Protein AF-0000000085044364 (afdb_homodimer)

Foldseek 3Di:
DQQDALLNLCPDPLCVPQLLQQAQQLLLQLLVQLLVLCVVLVHQSSLLSLLSSQLQSQDDQDDDPNHGDVVVCLVDPPSLLSSLVVQLVVCVVSPHDNVSSNVSSVLSNVLDCSPPDDDDDDDDSSSVSSVVSSVVQADPPRCSSVDDDDPVRSSVSSVVSRVVSVVVVVVVD/DQQDAPLNLLPDPLCVPQLLQQAQQLLLQLLVQLLVLCVVLVHQSSLLSLLSSQLQSQDDQDDDPNHGDVVVCLVDPPSLLSSLVVQLVVCVVSPHDNVSSNVSSVLSNVLDCSPPDDDDDDDDSSSVSSVVSSVVQADPPRCNRVDDDDPVRSSVSRVVSRVVSVVVVVVVD

pLDDT: mean 93.59, std 8.8, range [54.44, 98.94]

Structure (mmCIF, N/CA/C/O backbone):
data_AF-0000000085044364-model_v1
#
loop_
_entity.id
_entity.type
_entity.pdbx_description
1 polymer 'HD domain metal-dependent phosphohydrolase'
#
loop_
_atom_site.group_PDB
_atom_site.id
_atom_site.type_symbol
_atom_site.label_atom_id
_atom_site.label_alt_id
_atom_site.label_comp_id
_atom_site.label_asym_id
_atom_site.label_entity_id
_atom_site.label_seq_id
_atom_site.pdbx_PDB_ins_code
_atom_site.Cartn_x
_atom_site.Cartn_y
_atom_site.Cartn_z
_atom_site.occupancy
_atom_site.B_iso_or_equiv
_atom_site.auth_seq_id
_atom_site.auth_comp_id
_atom_site.auth_asym_id
_atom_site.auth_atom_id
_atom_site.pdbx_PDB_model_num
ATOM 1 N N . MET A 1 1 ? 11.781 24.281 0.68 1 67.94 1 MET A N 1
ATOM 2 C CA . MET A 1 1 ? 10.648 24.844 -0.048 1 67.94 1 MET A CA 1
ATOM 3 C C . MET A 1 1 ? 9.445 23.906 0.031 1 67.94 1 MET A C 1
ATOM 5 O O . MET A 1 1 ? 9.602 22.688 0.052 1 67.94 1 MET A O 1
ATOM 9 N N . ARG A 1 2 ? 8.391 24.453 0.473 1 87.25 2 ARG A N 1
ATOM 10 C CA . ARG A 1 2 ? 7.117 23.75 0.527 1 87.25 2 ARG A CA 1
ATOM 11 C C . ARG A 1 2 ? 6.477 23.672 -0.854 1 87.25 2 ARG A C 1
ATOM 13 O O . ARG A 1 2 ? 6.234 24.703 -1.493 1 87.25 2 ARG A O 1
ATOM 20 N N . HIS A 1 3 ? 6.254 22.484 -1.353 1 93.5 3 HIS A N 1
ATOM 21 C CA . HIS A 1 3 ? 5.793 22.266 -2.719 1 93.5 3 HIS A CA 1
ATOM 22 C C . HIS A 1 3 ? 4.27 22.234 -2.787 1 93.5 3 HIS A C 1
ATOM 24 O O . HIS A 1 3 ? 3.674 22.797 -3.707 1 93.5 3 HIS A O 1
ATOM 30 N N . VAL A 1 4 ? 3.66 21.578 -1.908 1 98.38 4 VAL A N 1
ATOM 31 C CA . VAL A 1 4 ? 2.215 21.391 -1.855 1 98.38 4 VAL A CA 1
ATOM 32 C C . VAL A 1 4 ? 1.688 21.797 -0.484 1 98.38 4 VAL A C 1
ATOM 34 O O . VAL A 1 4 ? 2.234 21.406 0.546 1 98.38 4 VAL A O 1
ATOM 37 N N . THR A 1 5 ? 0.656 22.656 -0.455 1 98.62 5 THR A N 1
ATOM 38 C CA . THR A 1 5 ? 0.095 23.109 0.813 1 98.62 5 THR A CA 1
ATOM 39 C C . THR A 1 5 ? -1.105 22.25 1.209 1 98.62 5 THR A C 1
ATOM 41 O O . THR A 1 5 ? -1.628 21.484 0.393 1 98.62 5 THR A O 1
ATOM 44 N N . LEU A 1 6 ? -1.524 22.375 2.457 1 98.81 6 LEU A N 1
ATOM 45 C CA . LEU A 1 6 ? -2.701 21.672 2.945 1 98.81 6 LEU A CA 1
ATOM 46 C C . LEU A 1 6 ? -3.959 22.141 2.225 1 98.81 6 LEU A C 1
ATOM 48 O O . LEU A 1 6 ? -4.852 21.344 1.934 1 98.81 6 LEU A O 1
ATOM 52 N N . ILE A 1 7 ? -4.016 23.406 1.906 1 98.56 7 ILE A N 1
ATOM 53 C CA . ILE A 1 7 ? -5.191 23.953 1.23 1 98.56 7 ILE A CA 1
ATOM 54 C C . ILE A 1 7 ? -5.273 23.391 -0.187 1 98.56 7 ILE A C 1
ATOM 56 O O . ILE A 1 7 ? -6.367 23.109 -0.692 1 98.56 7 ILE A O 1
ATOM 60 N N . GLN A 1 8 ? -4.176 23.25 -0.853 1 98.5 8 GLN A N 1
ATOM 61 C CA . GLN A 1 8 ? -4.164 22.609 -2.168 1 98.5 8 GLN A CA 1
ATOM 62 C C . GLN A 1 8 ? -4.684 21.188 -2.098 1 98.5 8 GLN A C 1
ATOM 64 O O . GLN A 1 8 ? -5.453 20.75 -2.961 1 98.5 8 GLN A O 1
ATOM 69 N N . LEU A 1 9 ? -4.223 20.469 -1.055 1 98.81 9 LEU A N 1
ATOM 70 C CA . LEU A 1 9 ? -4.719 19.109 -0.849 1 98.81 9 LEU A CA 1
ATOM 71 C C . LEU A 1 9 ? -6.219 19.109 -0.579 1 98.81 9 LEU A C 1
ATOM 73 O O . LEU A 1 9 ? -6.965 18.344 -1.187 1 98.81 9 LEU A O 1
ATOM 77 N N . PHE A 1 10 ? -6.648 20 0.241 1 98.75 10 PHE A N 1
ATOM 78 C CA . PHE A 1 10 ? -8.055 20.078 0.608 1 98.75 10 PHE A CA 1
ATOM 79 C C . PHE A 1 10 ? -8.922 20.344 -0.619 1 98.75 10 PHE A C 1
ATOM 81 O O . PHE A 1 10 ? -9.992 19.75 -0.768 1 98.75 10 PHE A O 1
ATOM 88 N N . ASN A 1 11 ? -8.43 21.156 -1.465 1 98.12 11 ASN A N 1
ATOM 89 C CA . ASN A 1 11 ? -9.234 21.609 -2.596 1 98.12 11 ASN A CA 1
ATOM 90 C C . ASN A 1 11 ? -9.273 20.562 -3.709 1 98.12 11 ASN A C 1
ATOM 92 O O . ASN A 1 11 ? -10.102 20.641 -4.613 1 98.12 11 ASN A O 1
ATOM 96 N N . HIS A 1 12 ? -8.375 19.672 -3.66 1 98.5 12 HIS A N 1
ATOM 97 C CA . HIS A 1 12 ? -8.336 18.672 -4.723 1 98.5 12 HIS A CA 1
ATOM 98 C C . HIS A 1 12 ? -9.531 17.734 -4.645 1 98.5 12 HIS A C 1
ATOM 100 O O . HIS A 1 12 ? -9.898 17.281 -3.557 1 98.5 12 HIS A O 1
ATOM 106 N N . PRO A 1 13 ? -10.195 17.391 -5.77 1 98.19 13 PRO A N 1
ATOM 107 C CA . PRO A 1 13 ? -11.391 16.547 -5.77 1 98.19 13 PRO A CA 1
ATOM 108 C C . PRO A 1 13 ? -11.156 15.188 -5.129 1 98.19 13 PRO A C 1
ATOM 110 O O . PRO A 1 13 ? -12.055 14.648 -4.469 1 98.19 13 PRO A O 1
ATOM 113 N N . ILE A 1 14 ? -10.031 14.609 -5.258 1 97.5 14 ILE A N 1
ATOM 114 C CA . ILE A 1 14 ? -9.711 13.305 -4.68 1 97.5 14 ILE A CA 1
ATOM 115 C C . ILE A 1 14 ? -9.758 13.391 -3.156 1 97.5 14 ILE A C 1
ATOM 117 O O . ILE A 1 14 ? -10.305 12.508 -2.494 1 97.5 14 ILE A O 1
ATOM 121 N N . THR A 1 15 ? -9.141 14.422 -2.6 1 97.88 15 THR A N 1
ATOM 122 C CA . THR A 1 15 ? -9.164 14.617 -1.153 1 97.88 15 THR A CA 1
ATOM 123 C C . THR A 1 15 ? -10.586 14.852 -0.661 1 97.88 15 THR A C 1
ATOM 125 O O . THR A 1 15 ? -11.008 14.258 0.337 1 97.88 15 THR A O 1
ATOM 128 N N . GLN A 1 16 ? -11.312 15.68 -1.396 1 97.5 16 GLN A N 1
ATOM 129 C CA . GLN A 1 16 ? -12.695 15.969 -1.02 1 97.5 16 GLN A CA 1
ATOM 130 C C . GLN A 1 16 ? -13.539 14.703 -1.029 1 97.5 16 GLN A C 1
ATOM 132 O O . GLN A 1 16 ? -14.383 14.5 -0.148 1 97.5 16 GLN A O 1
ATOM 137 N N . LYS A 1 17 ? -13.336 13.844 -1.886 1 96.19 17 LYS A N 1
ATOM 138 C CA . LYS A 1 17 ? -14.109 12.617 -1.991 1 96.19 17 LYS A CA 1
ATOM 139 C C . LYS A 1 17 ? -13.727 11.625 -0.896 1 96.19 17 LYS A C 1
ATOM 141 O O . LYS A 1 17 ? -14.578 11.164 -0.141 1 96.19 17 LYS A O 1
ATOM 146 N N . PHE A 1 18 ? -12.484 11.398 -0.733 1 96.25 18 PHE A N 1
ATOM 147 C CA . PHE A 1 18 ? -12.062 10.234 0.039 1 96.25 18 PHE A CA 1
ATOM 148 C C . PHE A 1 18 ? -11.812 10.617 1.494 1 96.25 18 PHE A C 1
ATOM 150 O O . PHE A 1 18 ? -12.078 9.82 2.4 1 96.25 18 PHE A O 1
ATOM 157 N N . VAL A 1 19 ? -11.242 11.797 1.774 1 96.62 19 VAL A N 1
ATOM 158 C CA . VAL A 1 19 ? -11.047 12.219 3.156 1 96.62 19 VAL A CA 1
ATOM 159 C C . VAL A 1 19 ? -12.391 12.531 3.797 1 96.62 19 VAL A C 1
ATOM 161 O O . VAL A 1 19 ? -12.609 12.258 4.98 1 96.62 19 VAL A O 1
ATOM 164 N N . LYS A 1 20 ? -13.305 13.055 3.004 1 93.75 20 LYS A N 1
ATOM 165 C CA . LYS A 1 20 ? -14.648 13.281 3.529 1 93.75 20 LYS A CA 1
ATOM 166 C C . LYS A 1 20 ? -15.297 11.961 3.951 1 93.75 20 LYS A C 1
ATOM 168 O O . LYS A 1 20 ? -16.016 11.914 4.949 1 93.75 20 LYS A O 1
ATOM 173 N N . ARG A 1 21 ? -15.055 10.898 3.217 1 90.06 21 ARG A N 1
ATOM 174 C CA . ARG A 1 21 ? -15.586 9.57 3.529 1 90.06 21 ARG A CA 1
ATOM 175 C C . ARG A 1 21 ? -15.086 9.094 4.891 1 90.06 21 ARG A C 1
ATOM 177 O O . ARG A 1 21 ? -15.828 8.445 5.633 1 90.06 21 ARG A O 1
ATOM 184 N N . SER A 1 22 ? -13.828 9.422 5.211 1 91.38 22 SER A N 1
ATOM 185 C CA . SER A 1 22 ? -13.242 8.953 6.461 1 91.38 22 SER A CA 1
ATOM 186 C C . SER A 1 22 ? -13.438 9.969 7.582 1 91.38 22 SER A C 1
ATOM 188 O O . SER A 1 22 ? -13.141 9.68 8.742 1 91.38 22 SER A O 1
ATOM 190 N N . GLY A 1 23 ? -13.883 11.203 7.254 1 94.31 23 GLY A N 1
ATOM 191 C CA . GLY A 1 23 ? -14.133 12.227 8.25 1 94.31 23 GLY A CA 1
ATOM 192 C C . GLY A 1 23 ? -13.172 13.398 8.156 1 94.31 23 GLY A C 1
ATOM 193 O O . GLY A 1 23 ? -12.086 13.359 8.734 1 94.31 23 GLY A O 1
ATOM 194 N N . MET A 1 24 ? -13.648 14.5 7.535 1 97.12 24 MET A N 1
ATOM 195 C CA . MET A 1 24 ? -12.828 15.688 7.316 1 97.12 24 MET A CA 1
ATOM 196 C C . MET A 1 24 ? -12.422 16.312 8.641 1 97.12 24 MET A C 1
ATOM 198 O O . MET A 1 24 ? -11.266 16.719 8.812 1 97.12 24 MET A O 1
ATOM 202 N N . ALA A 1 25 ? -13.32 16.375 9.562 1 97.62 25 ALA A N 1
ATOM 203 C CA . ALA A 1 25 ? -13.023 16.953 10.867 1 97.62 25 ALA A CA 1
ATOM 204 C C . ALA A 1 25 ? -11.906 16.172 11.562 1 97.62 25 ALA A C 1
ATOM 206 O O . ALA A 1 25 ? -11 16.766 12.148 1 97.62 25 ALA A O 1
ATOM 207 N N . HIS A 1 26 ? -11.984 14.812 11.484 1 97.56 26 HIS A N 1
ATOM 208 C CA . HIS A 1 26 ? -10.953 13.953 12.055 1 97.56 26 HIS A CA 1
ATOM 209 C C . HIS A 1 26 ? -9.602 14.195 11.398 1 97.56 26 HIS A C 1
ATOM 211 O O . HIS A 1 26 ? -8.586 14.32 12.078 1 97.56 26 HIS A O 1
ATOM 217 N N . ALA A 1 27 ? -9.609 14.297 10.109 1 98.5 27 ALA A N 1
ATOM 218 C CA . ALA A 1 27 ? -8.375 14.508 9.352 1 98.5 27 ALA A CA 1
ATOM 219 C C . ALA A 1 27 ? -7.711 15.82 9.758 1 98.5 27 ALA A C 1
ATOM 221 O O . ALA A 1 27 ? -6.496 15.867 9.969 1 98.5 27 ALA A O 1
ATOM 222 N N . ILE A 1 28 ? -8.516 16.875 9.875 1 98.75 28 ILE A N 1
ATOM 223 C CA . ILE A 1 28 ? -8 18.203 10.227 1 98.75 28 ILE A CA 1
ATOM 224 C C . ILE A 1 28 ? -7.461 18.188 11.656 1 98.75 28 ILE A C 1
ATOM 226 O O . ILE A 1 28 ? -6.375 18.703 11.922 1 98.75 28 ILE A O 1
ATOM 230 N N . ALA A 1 29 ? -8.172 17.562 12.523 1 98.62 29 ALA A N 1
ATOM 231 C CA . ALA A 1 29 ? -7.707 17.438 13.906 1 98.62 29 ALA A CA 1
ATOM 232 C C . ALA A 1 29 ? -6.363 16.719 13.969 1 98.62 29 ALA A C 1
ATOM 234 O O . ALA A 1 29 ? -5.449 17.156 14.664 1 98.62 29 ALA A O 1
ATOM 235 N N . CYS A 1 30 ? -6.227 15.633 13.266 1 98.81 30 CYS A N 1
ATOM 236 C CA . CYS A 1 30 ? -4.984 14.867 13.227 1 98.81 30 CYS A CA 1
ATOM 237 C C . CYS A 1 30 ? -3.842 15.711 12.68 1 98.81 30 CYS A C 1
ATOM 239 O O . CYS A 1 30 ? -2.715 15.641 13.18 1 98.81 30 CYS A O 1
ATOM 241 N N . ALA A 1 31 ? -4.129 16.547 11.672 1 98.94 31 ALA A N 1
ATOM 242 C CA . ALA A 1 31 ? -3.107 17.422 11.117 1 98.94 31 ALA A CA 1
ATOM 243 C C . ALA A 1 31 ? -2.609 18.406 12.164 1 98.94 31 ALA A C 1
ATOM 245 O O . ALA A 1 31 ? -1.406 18.672 12.266 1 98.94 31 ALA A O 1
ATOM 246 N N . PHE A 1 32 ? -3.508 18.938 12.945 1 98.88 32 PHE A N 1
ATOM 247 C CA . PHE A 1 32 ? -3.111 19.875 14 1 98.88 32 PHE A CA 1
ATOM 248 C C . PHE A 1 32 ? -2.311 19.156 15.078 1 98.88 32 PHE A C 1
ATOM 250 O O . PHE A 1 32 ? -1.313 19.688 15.57 1 98.88 32 PHE A O 1
ATOM 257 N N . HIS A 1 33 ? -2.754 17.969 15.477 1 98.88 33 HIS A N 1
ATOM 258 C CA . HIS A 1 33 ? -1.978 17.172 16.422 1 98.88 33 HIS A CA 1
ATOM 259 C C . HIS A 1 33 ? -0.582 16.875 15.891 1 98.88 33 HIS A C 1
ATOM 261 O O . HIS A 1 33 ? 0.403 16.969 16.625 1 98.88 33 HIS A O 1
ATOM 267 N N . ALA A 1 34 ? -0.519 16.547 14.617 1 98.94 34 ALA A N 1
ATOM 268 C CA . ALA A 1 34 ? 0.769 16.25 14 1 98.94 34 ALA A CA 1
ATOM 269 C C . ALA A 1 34 ? 1.686 17.469 14.016 1 98.94 34 ALA A C 1
ATOM 271 O O . ALA A 1 34 ? 2.9 17.344 14.188 1 98.94 34 ALA A O 1
ATOM 272 N N . TYR A 1 35 ? 1.116 18.641 13.789 1 98.88 35 TYR A N 1
ATOM 273 C CA . TYR A 1 35 ? 1.909 19.859 13.852 1 98.88 35 TYR A CA 1
ATOM 274 C C . TYR A 1 35 ? 2.555 20.016 15.227 1 98.88 35 TYR A C 1
ATOM 276 O O . TYR A 1 35 ? 3.76 20.25 15.328 1 98.88 35 TYR A O 1
ATOM 284 N N . LYS A 1 36 ? 1.763 19.859 16.25 1 98.81 36 LYS A N 1
ATOM 285 C CA . LYS A 1 36 ? 2.273 19.984 17.609 1 98.81 36 LYS A CA 1
ATOM 286 C C . LYS A 1 36 ? 3.334 18.922 17.906 1 98.81 36 LYS A C 1
ATOM 288 O O . LYS A 1 36 ? 4.395 19.234 18.453 1 98.81 36 LYS A O 1
ATOM 293 N N . LEU A 1 37 ? 3.064 17.75 17.516 1 98.81 37 LEU A N 1
ATOM 294 C CA . LEU A 1 37 ? 3.969 16.641 17.766 1 98.81 37 LEU A CA 1
ATOM 295 C C . LEU A 1 37 ? 5.254 16.781 16.969 1 98.81 37 LEU A C 1
ATOM 297 O O . LEU A 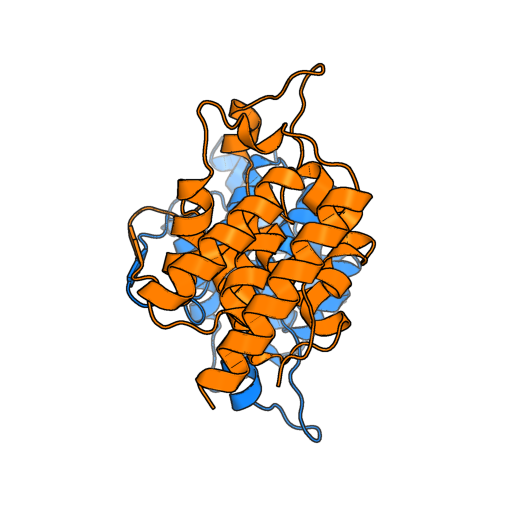1 37 ? 6.32 16.344 17.406 1 98.81 37 LEU A O 1
ATOM 301 N N . SER A 1 38 ? 5.074 17.375 15.734 1 98.62 38 SER A N 1
ATOM 302 C CA . SER A 1 38 ? 6.262 17.562 14.898 1 98.62 38 SER A CA 1
ATOM 303 C C . SER A 1 38 ? 7.316 18.391 15.609 1 98.62 38 SER A C 1
ATOM 305 O O . SER A 1 38 ? 8.516 18.172 15.438 1 98.62 38 SER A O 1
ATOM 307 N N . LYS A 1 39 ? 6.902 19.328 16.391 1 97.81 39 LYS A N 1
ATOM 308 C CA . LYS A 1 39 ? 7.828 20.141 17.188 1 97.81 39 LYS A CA 1
ATOM 309 C C . LYS A 1 39 ? 8.461 19.312 18.297 1 97.81 39 LYS A C 1
ATOM 311 O O . LYS A 1 39 ? 9.68 19.375 18.5 1 97.81 39 LYS A O 1
ATOM 316 N N . LYS A 1 40 ? 7.703 18.531 18.906 1 97.88 40 LYS A N 1
ATOM 317 C CA . LYS A 1 40 ? 8.164 17.703 20.016 1 97.88 40 LYS A CA 1
ATOM 318 C C . LYS A 1 40 ? 9.156 16.641 19.562 1 97.88 40 LYS A C 1
ATOM 320 O O . LYS A 1 40 ? 10.125 16.344 20.25 1 97.88 40 LYS A O 1
ATOM 325 N N . TYR A 1 41 ? 8.93 16.078 18.438 1 98.12 41 TYR A N 1
ATOM 326 C CA . TYR A 1 41 ? 9.727 14.969 17.953 1 98.12 41 TYR A CA 1
ATOM 327 C C . TYR A 1 41 ? 10.766 15.438 16.938 1 98.12 41 TYR A C 1
ATOM 329 O O . TYR A 1 41 ? 11.5 14.625 16.359 1 98.12 41 TYR A O 1
ATOM 337 N N . ASN A 1 42 ? 10.797 16.703 16.609 1 97.62 42 ASN A N 1
ATOM 338 C CA . ASN A 1 42 ? 11.773 17.328 15.727 1 97.62 42 ASN A CA 1
ATOM 339 C C . ASN A 1 42 ? 11.719 16.734 14.32 1 97.62 42 ASN A C 1
ATOM 341 O O . ASN A 1 42 ? 12.734 16.297 13.789 1 97.62 42 ASN A O 1
ATOM 345 N N . VAL A 1 43 ? 10.484 16.688 13.781 1 98.06 43 VAL A N 1
ATOM 346 C CA . VAL A 1 43 ? 10.328 16.25 12.406 1 98.06 43 VAL A CA 1
ATOM 347 C C . VAL A 1 43 ? 9.758 17.391 11.555 1 98.06 43 VAL A C 1
ATOM 349 O O . VAL A 1 43 ? 9.266 18.375 12.094 1 98.06 43 VAL A O 1
ATOM 352 N N . ASN A 1 44 ? 9.961 17.328 10.227 1 98.25 44 ASN A N 1
ATOM 353 C CA . ASN A 1 44 ? 9.453 18.328 9.289 1 98.25 44 ASN A CA 1
ATOM 354 C C . ASN A 1 44 ? 7.941 18.5 9.43 1 98.25 44 ASN A C 1
ATOM 356 O O . ASN A 1 44 ? 7.176 17.578 9.141 1 98.25 44 ASN A O 1
ATOM 360 N N . PRO A 1 45 ? 7.5 19.656 9.93 1 98.62 45 PRO A N 1
ATOM 361 C CA . PRO A 1 45 ? 6.066 19.828 10.172 1 98.62 45 PRO A CA 1
ATOM 362 C C . PRO A 1 45 ? 5.238 19.75 8.891 1 98.62 45 PRO A C 1
ATOM 364 O O . PRO A 1 45 ? 4.059 19.391 8.938 1 98.62 45 PRO A O 1
ATOM 367 N N . ASP A 1 46 ? 5.844 20.078 7.742 1 98.81 46 ASP A N 1
ATOM 368 C CA . ASP A 1 46 ? 5.148 19.984 6.461 1 98.81 46 ASP A CA 1
ATOM 369 C C . ASP A 1 46 ? 4.793 18.531 6.125 1 98.81 46 ASP A C 1
ATOM 371 O O . ASP A 1 46 ? 3.65 18.234 5.781 1 98.81 46 ASP A O 1
ATOM 375 N N . LEU A 1 47 ? 5.777 17.625 6.297 1 98.88 47 LEU A N 1
ATOM 376 C CA . LEU A 1 47 ? 5.543 16.219 6.035 1 98.88 47 LEU A CA 1
ATOM 377 C C . LEU A 1 47 ? 4.566 15.633 7.047 1 98.88 47 LEU A C 1
ATOM 379 O O . LEU A 1 47 ? 3.674 14.867 6.684 1 98.88 47 LEU A O 1
ATOM 383 N N . ALA A 1 48 ? 4.738 16.047 8.289 1 98.94 48 ALA A N 1
ATOM 384 C CA . ALA A 1 48 ? 3.908 15.516 9.367 1 98.94 48 ALA A CA 1
ATOM 385 C C . ALA A 1 48 ? 2.441 15.875 9.156 1 98.94 48 ALA A C 1
ATOM 387 O O . ALA A 1 48 ? 1.563 15.016 9.258 1 98.94 48 ALA A O 1
ATOM 388 N N . THR A 1 49 ? 2.154 17.094 8.852 1 98.94 49 THR A N 1
ATOM 389 C CA . THR A 1 49 ? 0.774 17.562 8.734 1 98.94 49 THR A CA 1
ATOM 390 C C . THR A 1 49 ? 0.12 17 7.477 1 98.94 49 THR A C 1
ATOM 392 O O . THR A 1 49 ? -1.046 16.594 7.504 1 98.94 49 THR A O 1
ATOM 395 N N . LYS A 1 50 ? 0.839 16.938 6.363 1 98.94 50 LYS A N 1
ATOM 396 C CA . LYS A 1 50 ? 0.294 16.359 5.145 1 98.94 50 LYS A CA 1
ATOM 397 C C . LYS A 1 50 ? -0.04 14.883 5.348 1 98.94 50 LYS A C 1
ATOM 399 O O . LYS A 1 50 ? -1.115 14.422 4.953 1 98.94 50 LYS A O 1
ATOM 404 N N . ALA A 1 51 ? 0.901 14.148 5.988 1 98.94 51 ALA A N 1
ATOM 405 C CA . ALA A 1 51 ? 0.69 12.719 6.227 1 98.94 51 ALA A CA 1
ATOM 406 C C . ALA A 1 51 ? -0.518 12.484 7.129 1 98.94 51 ALA A C 1
ATOM 408 O O . ALA A 1 51 ? -1.356 11.625 6.844 1 98.94 51 ALA A O 1
ATOM 409 N N . ALA A 1 52 ? -0.599 13.289 8.164 1 98.94 52 ALA A N 1
ATOM 410 C CA . ALA A 1 52 ? -1.706 13.133 9.102 1 98.94 52 ALA A CA 1
ATOM 411 C C . ALA A 1 52 ? -3.033 13.516 8.453 1 98.94 52 ALA A C 1
ATOM 413 O O . ALA A 1 52 ? -4.047 12.836 8.656 1 98.94 52 ALA A O 1
ATOM 414 N N . PHE A 1 53 ? -3.031 14.57 7.688 1 98.94 53 PHE A N 1
ATOM 415 C CA . PHE A 1 53 ? -4.238 15.031 7.012 1 98.94 53 PHE A CA 1
ATOM 416 C C . PHE A 1 53 ? -4.742 13.969 6.035 1 98.94 53 PHE A C 1
ATOM 418 O O . PHE A 1 53 ? -5.953 13.773 5.898 1 98.94 53 PHE A O 1
ATOM 425 N N . LEU A 1 54 ? -3.844 13.211 5.406 1 98.88 54 LEU A N 1
ATOM 426 C CA . LEU A 1 54 ? -4.188 12.289 4.328 1 98.88 54 LEU A CA 1
ATOM 427 C C . LEU A 1 54 ? -4.238 10.852 4.836 1 98.88 54 LEU A C 1
ATOM 429 O O . LEU A 1 54 ? -4.52 9.93 4.074 1 98.88 54 LEU A O 1
ATOM 433 N N . HIS A 1 55 ? -4 10.555 6.129 1 98.75 55 HIS A N 1
ATOM 434 C CA . HIS A 1 55 ? -3.689 9.203 6.586 1 98.75 55 HIS A CA 1
ATOM 435 C C . HIS A 1 55 ? -4.848 8.25 6.309 1 98.75 55 HIS A C 1
ATOM 437 O O . HIS A 1 55 ? -4.625 7.07 6.02 1 98.75 55 HIS A O 1
ATOM 443 N N . ASP A 1 56 ? -6.066 8.789 6.324 1 97.12 56 ASP A N 1
ATOM 444 C CA . ASP A 1 56 ? -7.246 7.941 6.195 1 97.12 56 ASP A CA 1
ATOM 445 C C . ASP A 1 56 ? -7.875 8.078 4.809 1 97.12 56 ASP A C 1
ATOM 447 O O . ASP A 1 56 ? -9.039 7.738 4.613 1 97.12 56 ASP A O 1
ATOM 451 N N . ILE A 1 57 ? -7.109 8.57 3.836 1 98.12 57 ILE A N 1
ATOM 452 C CA . ILE A 1 57 ? -7.629 8.852 2.504 1 98.12 57 ILE A CA 1
ATOM 453 C C . ILE A 1 57 ? -7.957 7.547 1.784 1 98.12 57 ILE A C 1
ATOM 455 O O . ILE A 1 57 ? -8.594 7.555 0.727 1 98.12 57 ILE A O 1
ATOM 459 N N . GLY A 1 58 ? -7.59 6.398 2.32 1 96.88 58 GLY A N 1
ATOM 460 C CA . GLY A 1 58 ? -7.848 5.098 1.729 1 96.88 58 GLY A CA 1
ATOM 461 C C . GLY A 1 58 ? -9.047 4.395 2.332 1 96.88 58 GLY A C 1
ATOM 462 O O . GLY A 1 58 ? -9.383 3.275 1.938 1 96.88 58 GLY A O 1
ATOM 463 N N . HIS A 1 59 ? -9.727 5.023 3.234 1 91.81 59 HIS A N 1
ATOM 464 C CA . HIS A 1 59 ? -10.852 4.383 3.912 1 91.81 59 HIS A CA 1
ATOM 465 C C . HIS A 1 59 ? -12 4.109 2.945 1 91.81 59 HIS A C 1
ATOM 467 O O . HIS A 1 59 ? -12.273 4.922 2.059 1 91.81 59 HIS A O 1
ATOM 473 N N . TYR A 1 60 ? -12.562 2.926 3.156 1 81.69 60 TYR A N 1
ATOM 474 C CA . TYR A 1 60 ? -13.805 2.557 2.488 1 81.69 60 TYR A CA 1
ATOM 475 C C . TYR A 1 60 ? -14.914 2.314 3.504 1 81.69 60 TYR A C 1
ATOM 477 O O . TYR A 1 60 ? -14.648 1.964 4.656 1 81.69 60 TYR A O 1
ATOM 485 N N . THR A 1 61 ? -16.047 2.76 3.156 1 73.5 61 THR A N 1
ATOM 486 C CA . THR A 1 61 ? -17.188 2.525 4.035 1 73.5 61 THR A CA 1
ATOM 487 C C . THR A 1 61 ? -17.719 1.107 3.857 1 73.5 61 THR A C 1
ATOM 489 O O . THR A 1 61 ? -17.859 0.625 2.732 1 73.5 61 THR A O 1
ATOM 492 N N . TRP A 1 62 ? -17.688 0.471 4.91 1 71.5 62 TRP A N 1
ATOM 493 C CA . TRP A 1 62 ? -18.234 -0.883 4.93 1 71.5 62 TRP A CA 1
ATOM 494 C C . TRP A 1 62 ? -19.594 -0.911 5.617 1 71.5 62 TRP A C 1
ATOM 496 O O . TRP A 1 62 ? -19.672 -1.018 6.844 1 71.5 62 TRP A O 1
ATOM 506 N N . TYR A 1 63 ? -20.547 -0.599 4.832 1 65.5 63 TYR A N 1
ATOM 507 C CA . TYR A 1 63 ? -21.891 -0.599 5.375 1 65.5 63 TYR A CA 1
ATOM 508 C C . TYR A 1 63 ? -22.656 -1.852 4.953 1 65.5 63 TYR A C 1
ATOM 510 O O . TYR A 1 63 ? -22.484 -2.336 3.83 1 65.5 63 TYR A O 1
ATOM 518 N N . ARG A 1 64 ? -23.172 -2.492 5.91 1 66.19 64 ARG A N 1
ATOM 519 C CA . ARG A 1 64 ? -24.141 -3.564 5.703 1 66.19 64 ARG A CA 1
ATOM 520 C C . ARG A 1 64 ? -25.5 -3.191 6.281 1 66.19 64 ARG A C 1
ATOM 522 O O . ARG A 1 64 ? -25.609 -2.891 7.473 1 66.19 64 ARG A O 1
ATOM 529 N N . ASN A 1 65 ? -26.531 -3.26 5.441 1 70.88 65 ASN A N 1
ATOM 530 C CA . ASN A 1 65 ? -27.891 -2.914 5.828 1 70.88 65 ASN A CA 1
ATOM 531 C C . ASN A 1 65 ? -27.969 -1.538 6.484 1 70.88 65 ASN A C 1
ATOM 533 O O . ASN A 1 65 ? -28.594 -1.373 7.527 1 70.88 65 ASN A O 1
ATOM 537 N N . GLY A 1 66 ? -27.234 -0.695 6.043 1 66.44 66 GLY A N 1
ATOM 538 C CA . GLY A 1 66 ? -27.281 0.689 6.484 1 66.44 66 GLY A CA 1
ATOM 539 C C . GLY A 1 66 ? -26.484 0.948 7.746 1 66.44 66 GLY A C 1
ATOM 540 O O . GLY A 1 66 ? -26.469 2.07 8.258 1 66.44 66 GLY A O 1
ATOM 541 N N . LYS A 1 67 ? -26.031 -0.148 8.25 1 71.88 67 LYS A N 1
ATOM 542 C CA . LYS A 1 67 ? -25.266 0.007 9.477 1 71.88 67 LYS A CA 1
ATOM 543 C C . LYS A 1 67 ? -23.797 -0.374 9.258 1 71.88 67 LYS A C 1
ATOM 545 O O . LYS A 1 67 ? -23.5 -1.275 8.469 1 71.88 67 LYS A O 1
ATOM 550 N N . TRP A 1 68 ? -22.922 0.377 9.922 1 73.62 68 TRP A N 1
ATOM 551 C CA . TRP A 1 68 ? -21.5 0.063 9.891 1 73.62 68 TRP A CA 1
ATOM 552 C C . TRP A 1 68 ? -21.25 -1.361 10.375 1 73.62 68 TRP A C 1
ATOM 554 O O . TRP A 1 68 ? -21.75 -1.763 11.43 1 73.62 68 TRP A O 1
ATOM 564 N N . ASP A 1 69 ? -20.609 -2.094 9.508 1 78.44 69 ASP A N 1
ATOM 565 C CA . ASP A 1 69 ? -20.25 -3.467 9.844 1 78.44 69 ASP A CA 1
ATOM 566 C C . ASP A 1 69 ? -18.781 -3.559 10.266 1 78.44 69 ASP A C 1
ATOM 568 O O . ASP A 1 69 ? -17.906 -3.75 9.422 1 78.44 69 ASP A O 1
ATOM 572 N N . TYR A 1 70 ? -18.562 -3.434 11.477 1 75.69 70 TYR A N 1
ATOM 573 C CA . TYR A 1 70 ? -17.219 -3.389 12.047 1 75.69 70 TYR A CA 1
ATOM 574 C C . TYR A 1 70 ? -16.453 -4.684 11.766 1 75.69 70 TYR A C 1
ATOM 576 O O . TYR A 1 70 ? -15.258 -4.668 11.492 1 75.69 70 TYR A O 1
ATOM 584 N N . ASP A 1 71 ? -17.156 -5.789 11.82 1 78.31 71 ASP A N 1
ATOM 585 C CA . ASP A 1 71 ? -16.516 -7.082 11.586 1 78.31 71 ASP A CA 1
ATOM 586 C C . ASP A 1 71 ? -16.031 -7.199 10.141 1 78.31 71 ASP A C 1
ATOM 588 O O . ASP A 1 71 ? -14.914 -7.648 9.898 1 78.31 71 ASP A O 1
ATOM 592 N N . LEU A 1 72 ? -16.844 -6.781 9.305 1 78.88 72 LEU A N 1
ATOM 593 C CA . LEU A 1 72 ? -16.469 -6.797 7.898 1 78.88 72 LEU A CA 1
ATOM 594 C C . LEU A 1 72 ? -15.289 -5.871 7.637 1 78.88 72 LEU A C 1
ATOM 596 O O . LEU A 1 72 ? -14.391 -6.207 6.859 1 78.88 72 LEU A O 1
ATOM 600 N N . TYR A 1 73 ? -15.344 -4.781 8.297 1 75.88 73 TYR A N 1
ATOM 601 C CA . TYR A 1 73 ? -14.258 -3.811 8.164 1 75.88 73 TYR A CA 1
ATOM 602 C C . TYR A 1 73 ? -12.93 -4.414 8.609 1 75.88 73 TYR A C 1
ATOM 604 O O . TYR A 1 73 ? -11.938 -4.359 7.883 1 75.88 73 TYR A O 1
ATOM 612 N N . LYS A 1 74 ? -12.945 -5 9.711 1 77.38 74 LYS A N 1
ATOM 613 C CA . LYS A 1 74 ? -11.727 -5.574 10.281 1 77.38 74 LYS A CA 1
ATOM 614 C C . LYS A 1 74 ? -11.188 -6.695 9.398 1 77.38 74 LYS A C 1
ATOM 616 O O . LYS A 1 74 ? -9.977 -6.832 9.227 1 77.38 74 LYS A O 1
ATOM 621 N N . GLN A 1 75 ? -12.062 -7.395 8.82 1 82.94 75 GLN A N 1
ATOM 622 C CA . GLN A 1 75 ? -11.688 -8.57 8.047 1 82.94 75 GLN A CA 1
ATOM 623 C C . GLN A 1 75 ? -11.102 -8.172 6.691 1 82.94 75 GLN A C 1
ATOM 625 O O . GLN A 1 75 ? -10.258 -8.891 6.141 1 82.94 75 GLN A O 1
ATOM 630 N N . ASN A 1 76 ? -11.461 -6.992 6.27 1 85.38 76 ASN A N 1
ATOM 631 C CA . ASN A 1 76 ? -11.141 -6.711 4.875 1 85.38 76 ASN A CA 1
ATOM 632 C C . ASN A 1 76 ? -10.359 -5.406 4.73 1 85.38 76 ASN A C 1
ATOM 634 O O . ASN A 1 76 ? -9.977 -5.031 3.621 1 85.38 76 ASN A O 1
ATOM 638 N N . ASP A 1 77 ? -10.055 -4.918 5.84 1 87.12 77 ASP A N 1
ATOM 639 C CA . ASP A 1 77 ? -9.508 -3.564 5.824 1 87.12 77 ASP A CA 1
ATOM 640 C C . ASP A 1 77 ? -8.07 -3.559 5.309 1 87.12 77 ASP A C 1
ATOM 642 O O . ASP A 1 77 ? -7.215 -4.277 5.832 1 87.12 77 ASP A O 1
ATOM 646 N N . ILE A 1 78 ? -7.844 -2.744 4.312 1 94.44 78 ILE A N 1
ATOM 647 C CA . ILE A 1 78 ? -6.5 -2.451 3.824 1 94.44 78 ILE A CA 1
ATOM 648 C C . ILE A 1 78 ? -6.352 -0.949 3.594 1 94.44 78 ILE A C 1
ATOM 650 O O . ILE A 1 78 ? -5.66 -0.522 2.664 1 94.44 78 ILE A O 1
ATOM 654 N N . HIS A 1 79 ? -7.039 -0.13 4.395 1 96.12 79 HIS A N 1
ATOM 655 C CA . HIS A 1 79 ? -7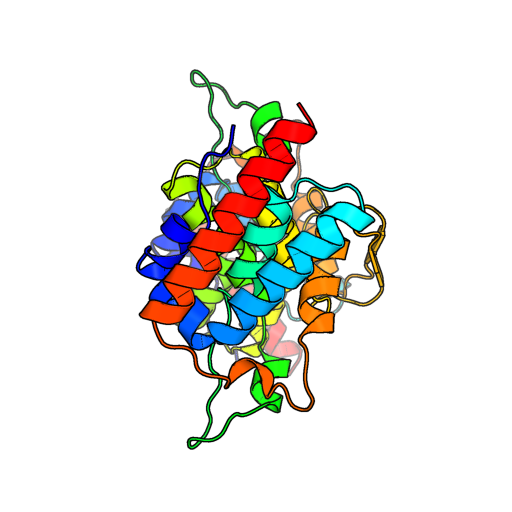.137 1.297 4.109 1 96.12 79 HIS A CA 1
ATOM 656 C C . HIS A 1 79 ? -5.766 1.966 4.164 1 96.12 79 HIS A C 1
ATOM 658 O O . HIS A 1 79 ? -5.512 2.928 3.436 1 96.12 79 HIS A O 1
ATOM 664 N N . ALA A 1 80 ? -4.875 1.507 5.031 1 97.75 80 ALA A N 1
ATOM 665 C CA . ALA A 1 80 ? -3.549 2.117 5.117 1 97.75 80 ALA A CA 1
ATOM 666 C C . ALA A 1 80 ? -2.771 1.92 3.818 1 97.75 80 ALA A C 1
ATOM 668 O O . ALA A 1 80 ? -2.055 2.818 3.375 1 97.75 80 ALA A O 1
ATOM 669 N N . ILE A 1 81 ? -2.924 0.755 3.203 1 98.31 81 ILE A N 1
ATOM 670 C CA . ILE A 1 81 ? -2.27 0.447 1.936 1 98.31 81 ILE A CA 1
ATOM 671 C C . ILE A 1 81 ? -2.865 1.308 0.824 1 98.31 81 ILE A C 1
ATOM 673 O O . ILE A 1 81 ? -2.133 1.96 0.076 1 98.31 81 ILE A O 1
ATOM 677 N N . LYS A 1 82 ? -4.191 1.327 0.763 1 97.69 82 LYS A N 1
ATOM 678 C CA . LYS A 1 82 ? -4.887 2.143 -0.228 1 97.69 82 LYS A CA 1
ATOM 679 C C . LYS A 1 82 ? -4.543 3.621 -0.063 1 97.69 82 LYS A C 1
ATOM 681 O O . LYS A 1 82 ? -4.324 4.324 -1.05 1 97.69 82 LYS A O 1
ATOM 686 N N . GLY A 1 83 ? -4.535 4.02 1.181 1 98.56 83 GLY A N 1
ATOM 687 C CA . GLY A 1 83 ? -4.246 5.41 1.477 1 98.56 83 GLY A CA 1
ATOM 688 C C . GLY A 1 83 ? -2.828 5.816 1.114 1 98.56 83 GLY A C 1
ATOM 689 O O . GLY A 1 83 ? -2.607 6.898 0.565 1 98.56 83 GLY A O 1
ATOM 690 N N . ALA A 1 84 ? -1.859 4.973 1.452 1 98.75 84 ALA A N 1
ATOM 691 C CA . ALA A 1 84 ? -0.467 5.258 1.119 1 98.75 84 ALA A CA 1
ATOM 692 C C . ALA A 1 84 ? -0.289 5.441 -0.385 1 98.75 84 ALA A C 1
ATOM 694 O O . ALA A 1 84 ? 0.346 6.402 -0.828 1 98.75 84 ALA A O 1
ATOM 695 N N . GLU A 1 85 ? -0.859 4.559 -1.133 1 98.31 85 GLU A N 1
ATOM 696 C CA . GLU A 1 85 ? -0.763 4.637 -2.588 1 98.31 85 GLU A CA 1
ATOM 697 C C . GLU A 1 85 ? -1.479 5.875 -3.123 1 98.31 85 GLU A C 1
ATOM 699 O O . GLU A 1 85 ? -0.932 6.605 -3.949 1 98.31 85 GLU A O 1
ATOM 704 N N . ARG A 1 86 ? -2.656 6.133 -2.693 1 98.31 86 ARG A N 1
ATOM 705 C CA . ARG A 1 86 ? -3.457 7.254 -3.172 1 98.31 86 ARG A CA 1
ATOM 706 C C . ARG A 1 86 ? -2.811 8.586 -2.807 1 98.31 86 ARG A C 1
ATOM 708 O O . ARG A 1 86 ? -2.768 9.508 -3.625 1 98.31 86 ARG A O 1
ATOM 715 N N . ALA A 1 87 ? -2.369 8.664 -1.581 1 98.75 87 ALA A N 1
ATOM 716 C CA . ALA A 1 87 ? -1.7 9.891 -1.144 1 98.75 87 ALA A CA 1
ATOM 717 C C . ALA A 1 87 ? -0.445 10.156 -1.971 1 98.75 87 ALA A C 1
ATOM 719 O O . ALA A 1 87 ? -0.197 11.289 -2.389 1 98.75 87 ALA A O 1
ATOM 720 N N . HIS A 1 88 ? 0.34 9.117 -2.162 1 98.38 88 HIS A N 1
ATOM 721 C CA . HIS A 1 88 ? 1.549 9.25 -2.965 1 98.38 88 HIS A CA 1
ATOM 722 C C . HIS A 1 88 ? 1.228 9.789 -4.359 1 98.38 88 HIS A C 1
ATOM 724 O O . HIS A 1 88 ? 1.843 10.75 -4.816 1 98.38 88 HIS A O 1
ATOM 730 N N . LYS A 1 89 ? 0.288 9.188 -4.992 1 97.25 89 LYS A N 1
ATOM 731 C CA . LYS A 1 89 ? -0.111 9.594 -6.336 1 97.25 89 LYS A CA 1
ATOM 732 C C . LYS A 1 89 ? -0.58 11.047 -6.355 1 97.25 89 LYS A C 1
ATOM 734 O O . LYS A 1 89 ? -0.213 11.812 -7.25 1 97.25 89 LYS A O 1
ATOM 739 N N . LEU A 1 90 ? -1.425 11.406 -5.426 1 98.44 90 LEU A N 1
ATOM 740 C CA . LEU A 1 90 ? -1.963 12.758 -5.332 1 98.44 90 LEU A CA 1
ATOM 741 C C . LEU A 1 90 ? -0.844 13.781 -5.145 1 98.44 90 LEU A C 1
ATOM 743 O O . LEU A 1 90 ? -0.826 14.82 -5.809 1 98.44 90 LEU A O 1
ATOM 747 N N . LEU A 1 91 ? 0.091 13.445 -4.211 1 98.5 91 LEU A N 1
ATOM 748 C CA . LEU A 1 91 ? 1.197 14.352 -3.91 1 98.5 91 LEU A CA 1
ATOM 749 C C . LEU A 1 91 ? 2.088 14.547 -5.133 1 98.5 91 LEU A C 1
ATOM 751 O O . LEU A 1 91 ? 2.471 15.68 -5.449 1 98.5 91 LEU A O 1
ATOM 755 N N . ILE A 1 92 ? 2.367 13.484 -5.828 1 96.75 92 ILE A N 1
ATOM 756 C CA . ILE A 1 92 ? 3.178 13.57 -7.039 1 96.75 92 ILE A CA 1
ATOM 757 C C . ILE A 1 92 ? 2.455 14.422 -8.086 1 96.75 92 ILE A C 1
ATOM 759 O O . ILE A 1 92 ? 3.061 15.289 -8.719 1 96.75 92 ILE A O 1
ATOM 763 N N . ARG A 1 93 ? 1.218 14.188 -8.266 1 97.12 93 ARG A N 1
ATOM 764 C CA . ARG A 1 93 ? 0.416 14.922 -9.242 1 97.12 93 ARG A CA 1
ATOM 765 C C . ARG A 1 93 ? 0.424 16.422 -8.945 1 97.12 93 ARG A C 1
ATOM 767 O O . ARG A 1 93 ? 0.433 17.234 -9.867 1 97.12 93 ARG A O 1
ATOM 774 N N . LEU A 1 94 ? 0.433 16.781 -7.699 1 98.19 94 LEU A N 1
ATOM 775 C CA . LEU A 1 94 ? 0.35 18.172 -7.285 1 98.19 94 LEU A CA 1
ATOM 776 C C . LEU A 1 94 ? 1.733 18.812 -7.242 1 98.19 94 LEU A C 1
ATOM 778 O O . LEU A 1 94 ? 1.868 20 -6.91 1 98.19 94 LEU A O 1
ATOM 782 N N . GLY A 1 95 ? 2.789 18.016 -7.504 1 97.19 95 GLY A N 1
ATOM 783 C CA . GLY A 1 95 ? 4.117 18.594 -7.652 1 97.19 95 GLY A CA 1
ATOM 784 C C . GLY A 1 95 ? 4.965 18.469 -6.402 1 97.19 95 GLY A C 1
ATOM 785 O O . GLY A 1 95 ? 5.961 19.172 -6.246 1 97.19 95 GLY A O 1
ATOM 786 N N . GLU A 1 96 ? 4.609 17.562 -5.461 1 97.62 96 GLU A N 1
ATOM 787 C CA . GLU A 1 96 ? 5.438 17.312 -4.289 1 97.62 96 GLU A CA 1
ATOM 788 C C . GLU A 1 96 ? 6.773 16.688 -4.68 1 97.62 96 GLU A C 1
ATOM 790 O O . GLU A 1 96 ? 6.875 16.016 -5.707 1 97.62 96 GLU A O 1
ATOM 795 N N . HIS A 1 97 ? 7.801 16.984 -3.852 1 95.75 97 HIS A N 1
ATOM 796 C CA . HIS A 1 97 ? 9.07 16.297 -4.066 1 95.75 97 HIS A CA 1
ATOM 797 C C . HIS A 1 97 ? 8.914 14.789 -3.891 1 95.75 97 HIS A C 1
ATOM 799 O O . HIS A 1 97 ? 8.305 14.336 -2.922 1 95.75 97 HIS A O 1
ATOM 805 N N . PRO A 1 98 ? 9.469 13.961 -4.809 1 94 98 PRO A N 1
ATOM 806 C CA . PRO A 1 98 ? 9.273 12.508 -4.762 1 94 98 PRO A CA 1
ATOM 807 C C . PRO A 1 98 ? 9.719 11.898 -3.438 1 94 98 PRO A C 1
ATOM 809 O O . PRO A 1 98 ? 9.047 11.008 -2.912 1 94 98 PRO A O 1
ATOM 812 N N . LYS A 1 99 ? 10.75 12.344 -2.904 1 94.5 99 LYS A N 1
ATOM 813 C CA . LYS A 1 99 ? 11.227 11.82 -1.625 1 94.5 99 LYS A CA 1
ATOM 814 C C . LYS A 1 99 ? 10.227 12.109 -0.511 1 94.5 99 LYS A C 1
ATOM 816 O O . LYS A 1 99 ? 9.961 11.242 0.329 1 94.5 99 LYS A O 1
ATOM 821 N N . SER A 1 100 ? 9.695 13.336 -0.482 1 96.94 100 SER A N 1
ATOM 822 C CA . SER A 1 100 ? 8.695 13.711 0.513 1 96.94 100 SER A CA 1
ATOM 823 C C . SER A 1 100 ? 7.422 12.891 0.351 1 96.94 100 SER A C 1
ATOM 825 O O . SER A 1 100 ? 6.828 12.453 1.339 1 96.94 100 SER A O 1
ATOM 827 N N . ALA A 1 101 ? 7.059 12.711 -0.953 1 97.62 101 ALA A N 1
ATOM 828 C CA . ALA A 1 101 ? 5.863 11.914 -1.229 1 97.62 101 ALA A CA 1
ATOM 829 C C . ALA A 1 101 ? 6.02 10.492 -0.701 1 97.62 101 ALA A C 1
ATOM 831 O O . ALA A 1 101 ? 5.082 9.93 -0.13 1 97.62 101 ALA A O 1
ATOM 832 N N . LYS A 1 102 ? 7.164 9.938 -0.898 1 97.25 102 LYS A N 1
ATOM 833 C CA . LYS A 1 102 ? 7.434 8.594 -0.389 1 97.25 102 LYS A CA 1
ATOM 834 C C . LYS A 1 102 ? 7.395 8.562 1.136 1 97.25 102 LYS A C 1
ATOM 836 O O . LYS A 1 102 ? 6.785 7.672 1.729 1 97.25 102 LYS A O 1
ATOM 841 N N . GLU A 1 103 ? 8.016 9.539 1.764 1 97.94 103 GLU A N 1
ATOM 842 C CA . GLU A 1 103 ? 8.039 9.594 3.223 1 97.94 103 GLU A CA 1
ATOM 843 C C . GLU A 1 103 ? 6.629 9.711 3.791 1 97.94 103 GLU A C 1
ATOM 845 O O . GLU A 1 103 ? 6.293 9.047 4.777 1 97.94 103 GLU A O 1
ATOM 850 N N . ILE A 1 104 ? 5.832 10.539 3.188 1 98.75 104 ILE A N 1
ATOM 851 C CA . ILE A 1 104 ? 4.453 10.734 3.617 1 98.75 104 ILE A CA 1
ATOM 852 C C . ILE A 1 104 ? 3.67 9.43 3.428 1 98.75 104 ILE A C 1
ATOM 854 O O . ILE A 1 104 ? 2.949 9 4.328 1 98.75 104 ILE A O 1
ATOM 858 N N . ALA A 1 105 ? 3.867 8.781 2.289 1 98.69 105 ALA A N 1
ATOM 859 C CA . ALA A 1 105 ? 3.172 7.531 1.993 1 98.69 105 ALA A CA 1
ATOM 860 C C . ALA A 1 105 ? 3.52 6.457 3.018 1 98.69 105 ALA A C 1
ATOM 862 O O . ALA A 1 105 ? 2.643 5.723 3.479 1 98.69 105 ALA A O 1
ATOM 863 N N . LEU A 1 106 ? 4.758 6.395 3.35 1 98.38 106 LEU A N 1
ATOM 864 C CA . LEU A 1 106 ? 5.184 5.383 4.312 1 98.38 106 LEU A CA 1
ATOM 865 C C . LEU A 1 106 ? 4.617 5.68 5.695 1 98.38 106 LEU A C 1
ATOM 867 O O . LEU A 1 106 ? 4.25 4.758 6.43 1 98.38 106 LEU A O 1
ATOM 871 N N . ALA A 1 107 ? 4.582 6.949 6.078 1 98.88 107 ALA A N 1
ATOM 872 C CA . ALA A 1 107 ? 3.969 7.312 7.352 1 98.88 107 ALA A CA 1
ATOM 873 C C . ALA A 1 107 ? 2.49 6.938 7.379 1 98.88 107 ALA A C 1
ATOM 875 O O . ALA A 1 107 ? 1.974 6.496 8.406 1 98.88 107 ALA A O 1
ATOM 876 N N . ILE A 1 108 ? 1.831 7.113 6.246 1 98.88 108 ILE A N 1
ATOM 877 C CA . ILE A 1 108 ? 0.424 6.75 6.125 1 98.88 108 ILE A CA 1
ATOM 878 C C . ILE A 1 108 ? 0.274 5.23 6.199 1 98.88 108 ILE A C 1
ATOM 880 O O . ILE A 1 108 ? -0.584 4.719 6.922 1 98.88 108 ILE A O 1
ATOM 884 N N . LEU A 1 109 ? 1.1 4.508 5.523 1 98.69 109 LEU A N 1
ATOM 885 C CA . LEU A 1 109 ? 1.077 3.047 5.52 1 98.69 109 LEU A CA 1
ATOM 886 C C . LEU A 1 109 ? 1.17 2.5 6.941 1 98.69 109 LEU A C 1
ATOM 888 O O . LEU A 1 109 ? 0.499 1.521 7.277 1 98.69 109 LEU A O 1
ATOM 892 N N . LEU A 1 110 ? 1.979 3.168 7.73 1 98.5 110 LEU A N 1
ATOM 893 C CA . LEU A 1 110 ? 2.379 2.572 9 1 98.5 110 LEU A CA 1
ATOM 894 C C . LEU A 1 110 ? 1.672 3.256 10.164 1 98.5 110 LEU A C 1
ATOM 896 O O . LEU A 1 110 ? 2.066 3.084 11.32 1 98.5 110 LEU A O 1
ATOM 900 N N . HIS A 1 111 ? 0.624 4.082 9.875 1 98.38 111 HIS A N 1
ATOM 901 C CA . HIS A 1 111 ? -0.043 4.766 10.977 1 98.38 111 HIS A CA 1
ATOM 902 C C . HIS A 1 111 ? -0.838 3.787 11.836 1 98.38 111 HIS A C 1
ATOM 904 O O . HIS A 1 111 ? -1.267 4.125 12.938 1 98.38 111 HIS A O 1
ATOM 910 N N . THR A 1 112 ? -1.027 2.596 11.32 1 95.38 112 THR A N 1
ATOM 911 C CA . THR A 1 112 ? -1.639 1.48 12.031 1 95.38 112 THR A CA 1
ATOM 912 C C . THR A 1 112 ? -0.944 0.168 11.68 1 95.38 112 THR A C 1
ATOM 914 O O . THR A 1 112 ? -0.283 0.066 10.648 1 95.38 112 THR A O 1
ATOM 917 N N . ASP A 1 113 ? -1.055 -0.752 12.539 1 92.06 113 ASP A N 1
ATOM 918 C CA . ASP A 1 113 ? -0.45 -2.055 12.281 1 92.06 113 ASP A CA 1
ATOM 919 C C . ASP A 1 113 ? -1.508 -3.156 12.258 1 92.06 113 ASP A C 1
ATOM 921 O O . ASP A 1 113 ? -1.183 -4.34 12.367 1 92.06 113 ASP A O 1
ATOM 925 N N . SER A 1 114 ? -2.711 -2.768 12.062 1 88.12 114 SER A N 1
ATOM 926 C CA . SER A 1 114 ? -3.83 -3.691 12.203 1 88.12 114 SER A CA 1
ATOM 927 C C . SER A 1 114 ? -3.797 -4.77 11.125 1 88.12 114 SER A C 1
ATOM 929 O O . SER A 1 114 ? -4.363 -5.848 11.297 1 88.12 114 SER A O 1
ATOM 931 N N . TYR A 1 115 ? -3.15 -4.535 10 1 91.5 115 TYR A N 1
ATOM 932 C CA . TYR A 1 115 ? -3.152 -5.477 8.883 1 91.5 115 TYR A CA 1
ATOM 933 C C . TYR A 1 115 ? -1.826 -6.223 8.797 1 91.5 115 TYR A C 1
ATOM 935 O O . TYR A 1 115 ? -1.686 -7.164 8.016 1 91.5 115 TYR A O 1
ATOM 943 N N . LEU A 1 116 ? -0.82 -5.816 9.594 1 93.5 116 LEU A N 1
ATOM 944 C CA . LEU A 1 116 ? 0.518 -6.395 9.539 1 93.5 116 LEU A CA 1
ATOM 945 C C . LEU A 1 116 ? 0.593 -7.676 10.367 1 93.5 116 LEU A C 1
ATOM 947 O O . LEU A 1 116 ? -0.132 -7.824 11.352 1 93.5 116 LEU A O 1
ATOM 951 N N . PRO A 1 117 ? 1.396 -8.617 9.961 1 95.12 117 PRO A N 1
ATOM 952 C CA . PRO A 1 117 ? 1.622 -9.805 10.789 1 95.12 117 PRO A CA 1
ATOM 953 C C . PRO A 1 117 ? 2.318 -9.484 12.109 1 95.12 117 PRO A C 1
ATOM 955 O O . PRO A 1 117 ? 2.715 -8.336 12.336 1 95.12 117 PRO A O 1
ATOM 958 N N . GLN A 1 118 ? 2.41 -10.492 12.945 1 95.25 118 GLN A N 1
ATOM 959 C CA . GLN A 1 118 ? 3.07 -10.312 14.227 1 95.25 118 GLN A CA 1
ATOM 960 C C . GLN A 1 118 ? 4.508 -9.828 14.047 1 95.25 118 GLN A C 1
ATOM 962 O O . GLN A 1 118 ? 5.18 -10.219 13.094 1 95.25 118 GLN A O 1
ATOM 967 N N . GLY A 1 119 ? 5 -8.977 14.953 1 95.81 119 GLY A N 1
ATOM 968 C CA . GLY A 1 119 ? 6.352 -8.445 14.891 1 95.81 119 GLY A CA 1
ATOM 969 C C . GLY A 1 119 ? 6.473 -7.047 15.461 1 95.81 119 GLY A C 1
ATOM 970 O O . GLY A 1 119 ? 5.621 -6.613 16.234 1 95.81 119 GLY A O 1
ATOM 971 N N . GLU A 1 120 ? 7.668 -6.484 15.234 1 94.81 120 GLU A N 1
ATOM 972 C CA . GLU A 1 120 ? 7.961 -5.133 15.711 1 94.81 120 GLU A CA 1
ATOM 973 C C . GLU A 1 120 ? 8.703 -4.324 14.656 1 94.81 120 GLU A C 1
ATOM 975 O O . GLU A 1 120 ? 9.664 -4.805 14.055 1 94.81 120 GLU A O 1
ATOM 980 N N . LEU A 1 121 ? 8.133 -3.215 14.352 1 96.44 121 LEU A N 1
ATOM 981 C CA . LEU A 1 121 ? 8.812 -2.24 13.508 1 96.44 121 LEU A CA 1
ATOM 982 C C . LEU A 1 121 ? 9.211 -1.009 14.312 1 96.44 121 LEU A C 1
ATOM 984 O O . LEU A 1 121 ? 8.461 -0.554 15.18 1 96.44 121 LEU A O 1
ATOM 988 N N . HIS A 1 122 ? 10.383 -0.553 14.109 1 97.75 122 HIS A N 1
ATOM 989 C CA . HIS A 1 122 ? 10.844 0.683 14.734 1 97.75 122 HIS A CA 1
ATOM 990 C C . HIS A 1 122 ? 10.539 1.89 13.852 1 97.75 122 HIS A C 1
ATOM 992 O O . HIS A 1 122 ? 11.406 2.35 13.102 1 97.75 122 HIS A O 1
ATOM 998 N N . LEU A 1 123 ? 9.43 2.43 14.102 1 98.12 123 LEU A N 1
ATOM 999 C CA . LEU A 1 123 ? 8.992 3.564 13.297 1 98.12 123 LEU A CA 1
ATOM 1000 C C . LEU A 1 123 ? 9.953 4.738 13.453 1 98.12 123 LEU A C 1
ATOM 1002 O O . LEU A 1 123 ? 10.43 5.016 14.555 1 98.12 123 LEU A O 1
ATOM 1006 N N . ASN A 1 124 ? 10.312 5.406 12.328 1 97.94 124 ASN A N 1
ATOM 1007 C CA . ASN A 1 124 ? 11.062 6.652 12.461 1 97.94 124 ASN A CA 1
ATOM 1008 C C . ASN A 1 124 ? 10.203 7.766 13.047 1 97.94 124 ASN A C 1
ATOM 1010 O O . ASN A 1 124 ? 8.984 7.609 13.195 1 97.94 124 ASN A O 1
ATOM 1014 N N . PRO A 1 125 ? 10.781 8.812 13.453 1 98.69 125 PRO A N 1
ATOM 1015 C CA . PRO A 1 125 ? 10.039 9.836 14.188 1 98.69 125 PRO A CA 1
ATOM 1016 C C . PRO A 1 125 ? 8.828 10.359 13.414 1 98.69 125 PRO A C 1
ATOM 1018 O O . PRO A 1 125 ? 7.766 10.578 14 1 98.69 125 PRO A O 1
ATOM 1021 N N . LEU A 1 126 ? 8.945 10.578 12.094 1 98.75 126 LEU A N 1
ATOM 1022 C CA . LEU A 1 126 ? 7.805 11.047 11.312 1 98.75 126 LEU A CA 1
ATOM 1023 C C . LEU A 1 126 ? 6.668 10.031 11.344 1 98.75 126 LEU A C 1
ATOM 1025 O O . LEU A 1 126 ? 5.508 10.398 11.531 1 98.75 126 LEU A O 1
ATOM 1029 N N . GLN A 1 127 ? 7.012 8.773 11.109 1 98.81 127 GLN A N 1
ATOM 1030 C CA . GLN A 1 127 ? 6.031 7.695 11.148 1 98.81 127 GLN A CA 1
ATOM 1031 C C . GLN A 1 127 ? 5.359 7.613 12.516 1 98.81 127 GLN A C 1
ATOM 1033 O O . GLN A 1 127 ? 4.141 7.445 12.609 1 98.81 127 GLN A O 1
ATOM 1038 N N . GLN A 1 128 ? 6.113 7.793 13.562 1 98.75 128 GLN A N 1
ATOM 1039 C CA . GLN A 1 128 ? 5.59 7.789 14.922 1 98.75 128 GLN A CA 1
ATOM 1040 C C . GLN A 1 128 ? 4.617 8.945 15.133 1 98.75 128 GLN A C 1
ATOM 1042 O O . GLN A 1 128 ? 3.551 8.766 15.727 1 98.75 128 GLN A O 1
ATOM 1047 N N . VAL A 1 129 ? 4.992 10.086 14.695 1 98.88 129 VAL A N 1
ATOM 1048 C CA . VAL A 1 129 ? 4.195 11.297 14.875 1 98.88 129 VAL A CA 1
ATOM 1049 C C . VAL A 1 129 ? 2.816 11.109 14.242 1 98.88 129 VAL A C 1
ATOM 1051 O O . VAL A 1 129 ? 1.8 11.484 14.836 1 98.88 129 VAL A O 1
ATOM 1054 N N . VAL A 1 130 ? 2.738 10.531 13.062 1 98.88 130 VAL A N 1
ATOM 1055 C CA . VAL A 1 130 ? 1.471 10.359 12.359 1 98.88 130 VAL A CA 1
ATOM 1056 C C . VAL A 1 130 ? 0.588 9.375 13.117 1 98.88 130 VAL A C 1
ATOM 1058 O O . VAL A 1 130 ? -0.61 9.602 13.289 1 98.88 130 VAL A O 1
ATOM 1061 N N . ALA A 1 131 ? 1.185 8.289 13.57 1 98.69 131 ALA A N 1
ATOM 1062 C CA . ALA A 1 131 ? 0.438 7.309 14.359 1 98.69 131 ALA A CA 1
ATOM 1063 C C . ALA A 1 131 ? -0.086 7.938 15.656 1 98.69 131 ALA A C 1
ATOM 1065 O O . ALA A 1 131 ? -1.249 7.742 16.016 1 98.69 131 ALA A O 1
ATOM 1066 N N . LEU A 1 132 ? 0.762 8.672 16.328 1 98.75 132 LEU A N 1
ATOM 1067 C CA . LEU A 1 132 ? 0.391 9.32 17.594 1 98.75 132 LEU A CA 1
ATOM 1068 C C . LEU A 1 132 ? -0.701 10.359 17.359 1 98.75 132 LEU A C 1
ATOM 1070 O O . LEU A 1 132 ? -1.596 10.516 18.188 1 98.75 132 LEU A O 1
ATOM 1074 N N . ALA A 1 133 ? -0.598 11.125 16.25 1 98.81 133 ALA A N 1
ATOM 1075 C CA . ALA A 1 133 ? -1.603 12.133 15.93 1 98.81 133 ALA A CA 1
ATOM 1076 C C . ALA A 1 133 ? -2.98 11.5 15.758 1 98.81 133 ALA A C 1
ATOM 1078 O O . ALA A 1 133 ? -3.982 12.039 16.234 1 98.81 133 ALA A O 1
ATOM 1079 N N . ASP A 1 134 ? -3.049 10.398 15.039 1 98.25 134 ASP A N 1
ATOM 1080 C CA . ASP A 1 134 ? -4.293 9.656 14.875 1 98.25 134 ASP A CA 1
ATOM 1081 C C . ASP A 1 134 ? -4.84 9.203 16.234 1 98.25 134 ASP A C 1
ATOM 1083 O O . ASP A 1 134 ? -6.023 9.383 16.516 1 98.25 134 ASP A O 1
ATOM 1087 N N . GLU A 1 135 ? -3.977 8.688 17.078 1 97.5 135 GLU A N 1
ATOM 1088 C CA . GLU A 1 135 ? -4.363 8.188 18.391 1 97.5 135 GLU A CA 1
ATOM 1089 C C . GLU A 1 135 ? -4.891 9.312 19.266 1 97.5 135 GLU A C 1
ATOM 1091 O O . GLU A 1 135 ? -5.805 9.109 20.078 1 97.5 135 GLU A O 1
ATOM 1096 N N . ALA A 1 136 ? -4.316 10.43 19.156 1 97.56 136 ALA A N 1
ATOM 1097 C CA . ALA A 1 136 ? -4.672 11.57 19.984 1 97.56 136 ALA A CA 1
ATOM 1098 C C . ALA A 1 136 ? -6.105 12.023 19.719 1 97.56 136 ALA A C 1
ATOM 1100 O O . ALA A 1 136 ? -6.746 12.625 20.578 1 97.56 136 ALA A O 1
ATOM 1101 N N . ASP A 1 137 ? -6.594 11.742 18.469 1 95.38 137 ASP A N 1
ATOM 1102 C CA . ASP A 1 137 ? -7.945 12.172 18.109 1 95.38 137 ASP A CA 1
ATOM 1103 C C . ASP A 1 137 ? -8.93 11.008 18.188 1 95.38 137 ASP A C 1
ATOM 1105 O O . ASP A 1 137 ? -10.117 11.172 17.891 1 95.38 137 ASP A O 1
ATOM 1109 N N . GLU A 1 138 ? -8.453 9.875 18.484 1 90.38 138 GLU A N 1
ATOM 1110 C CA . GLU A 1 138 ? -9.305 8.688 18.484 1 90.38 138 GLU A CA 1
ATOM 1111 C C . GLU A 1 138 ? -10.344 8.758 19.594 1 90.38 138 GLU A C 1
ATOM 1113 O O . GLU A 1 138 ? -10.062 9.266 20.688 1 90.38 138 GLU A O 1
ATOM 1118 N N . GLU A 1 139 ? -11.5 8.344 19.281 1 84.5 139 GLU A N 1
ATOM 1119 C CA . GLU A 1 139 ? -12.609 8.203 20.219 1 84.5 139 GLU A CA 1
ATOM 1120 C C . GLU A 1 139 ? -13.164 6.781 20.219 1 84.5 139 GLU A C 1
ATOM 1122 O O . GLU A 1 139 ? -12.953 6.031 19.25 1 84.5 139 GLU A O 1
ATOM 1127 N N . PRO A 1 140 ? -13.875 6.48 21.328 1 80.69 140 PRO A N 1
ATOM 1128 C CA . PRO A 1 140 ? -14.484 5.148 21.344 1 80.69 140 PRO A CA 1
ATOM 1129 C C . PRO A 1 140 ? -15.336 4.875 20.109 1 80.69 140 PRO A C 1
ATOM 1131 O O . PRO A 1 140 ? -16.016 5.773 19.609 1 80.69 140 PRO A O 1
ATOM 1134 N N . SER A 1 141 ? -15.25 3.664 19.609 1 76.5 141 SER A N 1
ATOM 1135 C CA . SER A 1 141 ? -16.062 3.139 18.531 1 76.5 141 SER A CA 1
ATOM 1136 C C . SER A 1 141 ? -15.828 3.914 17.234 1 76.5 141 SER A C 1
ATOM 1138 O O . SER A 1 141 ? -16.672 3.916 16.344 1 76.5 141 SER A O 1
ATOM 1140 N N . GLY A 1 142 ? -14.805 4.738 17.234 1 79.44 142 GLY A N 1
ATOM 1141 C CA . GLY A 1 142 ? -14.484 5.457 16.016 1 79.44 142 GLY A CA 1
ATOM 1142 C C . GLY A 1 142 ? -15.375 6.664 15.789 1 79.44 142 GLY A C 1
ATOM 1143 O O . GLY A 1 142 ? -15.531 7.121 14.648 1 79.44 142 GLY A O 1
ATOM 1144 N N . GLU A 1 143 ? -16 7.242 16.766 1 81.06 143 GLU A N 1
ATOM 1145 C CA . GLU A 1 143 ? -16.969 8.344 16.672 1 81.06 143 GLU A CA 1
ATOM 1146 C C . GLU A 1 143 ? -16.312 9.594 16.094 1 81.06 143 GLU A C 1
ATOM 1148 O O . GLU A 1 143 ? -16.984 10.438 15.508 1 81.06 143 GLU A O 1
ATOM 1153 N N . HIS A 1 144 ? -15.023 9.633 16.141 1 83.38 144 HIS A N 1
ATOM 1154 C CA . HIS A 1 144 ? -14.297 10.789 15.625 1 83.38 144 HIS A CA 1
ATOM 1155 C C . HIS A 1 144 ? -14.406 10.867 14.109 1 83.38 144 HIS A C 1
ATOM 1157 O O . HIS A 1 144 ? -14.219 11.938 13.523 1 83.38 144 HIS A O 1
ATOM 1163 N N . HIS A 1 145 ? -14.766 9.828 13.492 1 84.81 145 HIS A N 1
ATOM 1164 C CA . HIS A 1 145 ? -14.914 9.828 12.047 1 84.81 145 HIS A CA 1
ATOM 1165 C C . HIS A 1 145 ? -16.25 10.445 11.633 1 84.81 145 HIS A C 1
ATOM 1167 O O . HIS A 1 145 ? -16.469 10.734 10.453 1 84.81 145 HIS A O 1
ATOM 1173 N N . TYR A 1 146 ? -17.188 10.727 12.578 1 82.44 146 TYR A N 1
ATOM 1174 C CA . TYR A 1 146 ? -18.531 11.156 12.25 1 82.44 146 TYR A CA 1
ATOM 1175 C C . TYR A 1 146 ? -18.734 12.633 12.57 1 82.44 146 TYR A C 1
ATOM 1177 O O . TYR A 1 146 ? -19.781 13.211 12.266 1 82.44 146 TYR A O 1
ATOM 1185 N N . ARG A 1 147 ? -17.703 13.234 13.133 1 89.12 147 ARG A N 1
ATOM 1186 C CA . ARG A 1 147 ? -17.766 14.68 13.359 1 89.12 147 ARG A CA 1
ATOM 1187 C C . ARG A 1 147 ? -17.844 15.43 12.039 1 89.12 147 ARG A C 1
ATOM 1189 O O . ARG A 1 147 ? -17.219 15.031 11.047 1 89.12 147 ARG A O 1
ATOM 1196 N N . THR A 1 148 ? -18.641 16.469 12.055 1 92.62 148 THR A N 1
ATOM 1197 C CA . THR A 1 148 ? -18.812 17.219 10.828 1 92.62 148 THR A CA 1
ATOM 1198 C C . THR A 1 148 ? -18.125 18.578 10.93 1 92.62 148 THR A C 1
ATOM 1200 O O . THR A 1 148 ? -17.891 19.078 12.031 1 92.62 148 THR A O 1
ATOM 1203 N N . ILE A 1 149 ? -17.75 19.078 9.852 1 96.81 149 ILE A N 1
ATOM 1204 C CA . ILE A 1 149 ? -17.156 20.422 9.695 1 96.81 149 ILE A CA 1
ATOM 1205 C C . ILE A 1 149 ? -17.578 21.016 8.352 1 96.81 149 ILE A C 1
ATOM 1207 O O . ILE A 1 149 ? -17.641 20.297 7.348 1 96.81 149 ILE A O 1
ATOM 1211 N N . SER A 1 150 ? -17.984 22.328 8.375 1 96.94 150 SER A N 1
ATOM 1212 C CA . SER A 1 150 ? -18.297 22.984 7.109 1 96.94 150 SER A CA 1
ATOM 1213 C C . SER A 1 150 ? -17.047 23.156 6.254 1 96.94 150 SER A C 1
ATOM 1215 O O . SER A 1 150 ? -15.938 23.25 6.781 1 96.94 150 SER A O 1
ATOM 1217 N N . ASP A 1 151 ? -17.266 23.172 4.969 1 97.38 151 ASP A N 1
ATOM 1218 C CA . ASP A 1 151 ? -16.141 23.406 4.07 1 97.38 151 ASP A CA 1
ATOM 1219 C C . ASP A 1 151 ? -15.469 24.734 4.375 1 97.38 151 ASP A C 1
ATOM 1221 O O . ASP A 1 151 ? -14.242 24.859 4.277 1 97.38 151 ASP A O 1
ATOM 1225 N N . GLU A 1 152 ? -16.234 25.672 4.652 1 97.75 152 GLU A N 1
ATOM 1226 C CA . GLU A 1 15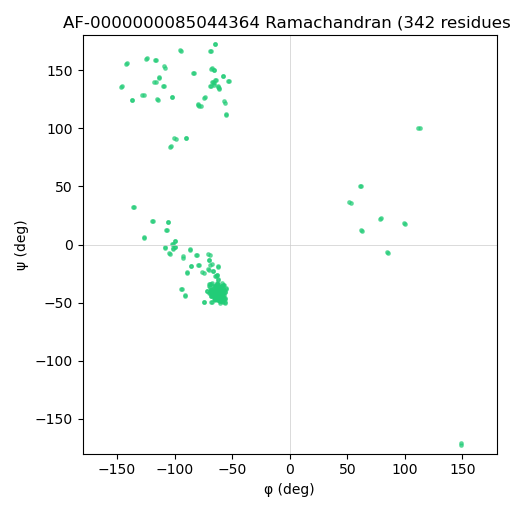2 ? -15.703 27 4.965 1 97.75 152 GLU A CA 1
ATOM 1227 C C . GLU A 1 152 ? -14.797 26.953 6.191 1 97.75 152 GLU A C 1
ATOM 1229 O O . GLU A 1 152 ? -13.688 27.484 6.172 1 97.75 152 GLU A O 1
ATOM 1234 N N . ARG A 1 153 ? -15.234 26.359 7.223 1 98.12 153 ARG A N 1
ATOM 1235 C CA . ARG A 1 153 ? -14.445 26.234 8.445 1 98.12 153 ARG A CA 1
ATOM 1236 C C . ARG A 1 153 ? -13.203 25.391 8.203 1 98.12 153 ARG A C 1
ATOM 1238 O O . ARG A 1 153 ? -12.109 25.719 8.68 1 98.12 153 ARG A O 1
ATOM 1245 N N . ALA A 1 154 ? -13.359 24.312 7.5 1 98.44 154 ALA A N 1
ATOM 1246 C CA . ALA A 1 154 ? -12.234 23.453 7.156 1 98.44 154 ALA A CA 1
ATOM 1247 C C . ALA A 1 154 ? -11.141 24.219 6.426 1 98.44 154 ALA A C 1
ATOM 1249 O O . ALA A 1 154 ? -9.961 24.125 6.773 1 98.44 154 ALA A O 1
ATOM 1250 N N . ARG A 1 155 ? -11.594 24.984 5.477 1 98.06 155 ARG A N 1
ATOM 1251 C CA . ARG A 1 155 ? -10.656 25.781 4.695 1 98.06 155 ARG A CA 1
ATOM 1252 C C . ARG A 1 155 ? -9.922 26.781 5.578 1 98.06 155 ARG A C 1
ATOM 1254 O O . ARG A 1 155 ? -8.703 26.953 5.441 1 98.06 155 ARG A O 1
ATOM 1261 N N . LYS A 1 156 ? -10.617 27.422 6.387 1 98.31 156 LYS A N 1
ATOM 1262 C CA . LYS A 1 156 ? -10.016 28.391 7.289 1 98.31 156 LYS A CA 1
ATOM 1263 C C . LYS A 1 156 ? -8.984 27.75 8.203 1 98.31 156 LYS A C 1
ATOM 1265 O O . LYS A 1 156 ? -7.891 28.266 8.391 1 98.31 156 LYS A O 1
ATOM 1270 N N . MET A 1 157 ? -9.297 26.656 8.797 1 98.75 157 MET A N 1
ATOM 1271 C CA . MET A 1 157 ? -8.406 25.938 9.711 1 98.75 157 MET A CA 1
ATOM 1272 C C . MET A 1 157 ? -7.148 25.469 9 1 98.75 157 MET A C 1
ATOM 1274 O O . MET A 1 157 ? -6.039 25.609 9.516 1 98.75 157 MET A O 1
ATOM 1278 N N . LEU A 1 158 ? -7.316 24.922 7.816 1 98.75 158 LEU A N 1
ATOM 1279 C CA . LEU A 1 158 ? -6.172 24.406 7.07 1 98.75 158 LEU A CA 1
ATOM 1280 C C . LEU A 1 158 ? -5.289 25.562 6.578 1 98.75 158 LEU A C 1
ATOM 1282 O O . LEU A 1 158 ? -4.066 25.406 6.504 1 98.75 158 LEU A O 1
ATOM 1286 N N . ALA A 1 159 ? -5.941 26.672 6.207 1 98.56 159 ALA A N 1
ATOM 1287 C CA . ALA A 1 159 ? -5.16 27.859 5.852 1 98.56 159 ALA A CA 1
ATOM 1288 C C . ALA A 1 159 ? -4.316 28.328 7.031 1 98.56 159 ALA A C 1
ATOM 1290 O O . ALA A 1 159 ? -3.154 28.703 6.863 1 98.56 159 ALA A O 1
ATOM 1291 N N . GLU A 1 160 ? -4.91 28.359 8.172 1 98.62 160 GLU A N 1
ATOM 1292 C CA . GLU A 1 160 ? -4.184 28.719 9.383 1 98.62 160 GLU A CA 1
ATOM 1293 C C . GLU A 1 160 ? -3.031 27.75 9.641 1 98.62 160 GLU A C 1
ATOM 1295 O O . GLU A 1 160 ? -1.925 28.172 9.984 1 98.62 160 GLU A O 1
ATOM 1300 N N . LEU A 1 161 ? -3.275 26.469 9.516 1 98.81 161 LEU A N 1
ATOM 1301 C CA . LEU A 1 161 ? -2.24 25.469 9.734 1 98.81 161 LEU A CA 1
ATOM 1302 C C . LEU A 1 161 ? -1.115 25.625 8.711 1 98.81 161 LEU A C 1
ATOM 1304 O O . LEU A 1 161 ? 0.058 25.438 9.047 1 98.81 161 LEU A O 1
ATOM 1308 N N . ASP A 1 162 ? -1.506 25.938 7.484 1 98.75 162 ASP A N 1
ATOM 1309 C CA . ASP A 1 162 ? -0.501 26.203 6.461 1 98.75 162 ASP A CA 1
ATOM 1310 C C . ASP A 1 162 ? 0.421 27.344 6.883 1 98.75 162 ASP A C 1
ATOM 1312 O O . ASP A 1 162 ? 1.632 27.281 6.656 1 98.75 162 ASP A O 1
ATOM 1316 N N . GLU A 1 163 ? -0.141 28.344 7.41 1 98.38 163 GLU A N 1
ATOM 1317 C CA . GLU A 1 163 ? 0.652 29.469 7.879 1 98.38 163 GLU A CA 1
ATOM 1318 C C . GLU A 1 163 ? 1.589 29.062 9.008 1 98.38 163 GLU A C 1
ATOM 1320 O O . GLU A 1 163 ? 2.748 29.469 9.047 1 98.38 163 GLU A O 1
ATOM 1325 N N . LEU A 1 164 ? 1.073 28.297 9.961 1 98.31 164 LEU A N 1
ATOM 1326 C CA . LEU A 1 164 ? 1.891 27.812 11.062 1 98.31 164 LEU A CA 1
ATOM 1327 C C . LEU A 1 164 ? 3.061 26.984 10.547 1 98.31 164 LEU A C 1
ATOM 1329 O O . LEU A 1 164 ? 4.191 27.141 11.016 1 98.31 164 LEU A O 1
ATOM 1333 N N . VAL A 1 165 ? 2.797 26.094 9.602 1 98.5 165 VAL A N 1
ATOM 1334 C CA . VAL A 1 165 ? 3.82 25.234 9.016 1 98.5 165 VAL A CA 1
ATOM 1335 C C . VAL A 1 165 ? 4.879 26.094 8.32 1 98.5 165 VAL A C 1
ATOM 1337 O O . VAL A 1 165 ? 6.078 25.844 8.477 1 98.5 165 VAL A O 1
ATOM 1340 N N . ALA A 1 166 ? 4.414 27.094 7.527 1 97.44 166 ALA A N 1
ATOM 1341 C CA . ALA A 1 166 ? 5.336 27.984 6.832 1 97.44 166 ALA A CA 1
ATOM 1342 C C . ALA A 1 166 ? 6.258 28.703 7.816 1 97.44 166 ALA A C 1
ATOM 1344 O O . ALA A 1 166 ? 7.457 28.828 7.574 1 97.44 166 ALA A O 1
ATOM 1345 N N . LEU A 1 167 ? 5.707 29.172 8.82 1 96.69 167 LEU A N 1
ATOM 1346 C CA . LEU A 1 167 ? 6.48 29.875 9.836 1 96.69 167 LEU A CA 1
ATOM 1347 C C . LEU A 1 167 ? 7.504 28.938 10.477 1 96.69 167 LEU A C 1
ATOM 1349 O O . LEU A 1 167 ? 8.656 29.328 10.695 1 96.69 167 LEU A O 1
ATOM 1353 N N . ALA A 1 168 ? 7.09 27.766 10.828 1 96.31 168 ALA A N 1
ATOM 1354 C CA . ALA A 1 168 ? 7.98 26.781 11.445 1 96.31 168 ALA A CA 1
ATOM 1355 C C . ALA A 1 168 ? 9.148 26.438 10.523 1 96.31 168 ALA A C 1
ATOM 1357 O O . ALA A 1 168 ? 10.273 26.25 10.984 1 96.31 168 ALA A O 1
ATOM 1358 N N . LEU A 1 169 ? 8.844 26.281 9.219 1 95.62 169 LEU A N 1
ATOM 1359 C CA . LEU A 1 169 ? 9.875 25.953 8.242 1 95.62 169 LEU A CA 1
ATOM 1360 C C . LEU A 1 169 ? 10.883 27.078 8.102 1 95.62 169 LEU A C 1
ATOM 1362 O O . LEU A 1 169 ? 12.062 26.844 7.828 1 95.62 169 LEU A O 1
ATOM 1366 N N . SER A 1 170 ? 10.414 28.312 8.203 1 93.06 170 SER A N 1
ATOM 1367 C CA . SER A 1 170 ? 11.289 29.484 8.07 1 93.06 170 SER A CA 1
ATOM 1368 C C . SER A 1 170 ? 12.227 29.609 9.266 1 93.06 170 SER A C 1
ATOM 1370 O O . SER A 1 170 ? 13.289 30.234 9.164 1 93.06 170 SER A O 1
ATOM 1372 N N . GLN A 1 171 ? 11.859 29 10.383 1 87.62 171 GLN A N 1
ATOM 1373 C CA . GLN A 1 171 ? 12.664 29.094 11.602 1 87.62 171 GLN A CA 1
ATOM 1374 C C . GLN A 1 171 ? 13.711 27.984 11.648 1 87.62 171 GLN A C 1
ATOM 1376 O O . GLN A 1 171 ? 14.656 28.047 12.445 1 87.62 171 GLN A O 1
ATOM 1381 N N . THR A 1 172 ? 13.5 26.906 10.977 1 71.19 172 THR A N 1
ATOM 1382 C CA . THR A 1 172 ? 14.453 25.797 10.953 1 71.19 172 THR A CA 1
ATOM 1383 C C . THR A 1 172 ? 15.516 26.016 9.875 1 71.19 172 THR A C 1
ATOM 1385 O O . THR A 1 172 ? 16.594 25.438 9.93 1 71.19 172 THR A O 1
ATOM 1388 N N . THR A 1 173 ? 15.336 26.922 8.812 1 54.62 173 THR A N 1
ATOM 1389 C CA . THR A 1 173 ? 16.375 27.25 7.855 1 54.62 173 THR A CA 1
ATOM 1390 C C . THR A 1 173 ? 17.297 28.344 8.414 1 54.62 173 THR A C 1
ATOM 1392 O O . THR A 1 173 ? 16.844 29.266 9.094 1 54.62 173 THR A O 1
ATOM 1395 N N . MET B 1 1 ? -13.539 -22.953 -3.736 1 68.12 1 MET B N 1
ATOM 1396 C CA . MET B 1 1 ? -13.859 -22.531 -5.098 1 68.12 1 MET B CA 1
ATOM 1397 C C . MET B 1 1 ? -12.898 -21.438 -5.57 1 68.12 1 MET B C 1
ATOM 1399 O O . MET B 1 1 ? -12.461 -2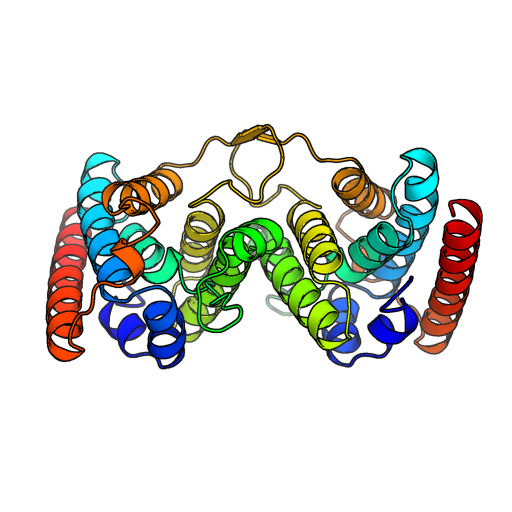0.609 -4.777 1 68.12 1 MET B O 1
ATOM 1403 N N . ARG B 1 2 ? -12.305 -21.719 -6.66 1 87.94 2 ARG B N 1
ATOM 1404 C CA . ARG B 1 2 ? -11.422 -20.766 -7.316 1 87.94 2 ARG B CA 1
ATOM 1405 C C . ARG B 1 2 ? -12.219 -19.719 -8.078 1 87.94 2 ARG B C 1
ATOM 1407 O O . ARG B 1 2 ? -13.016 -20.047 -8.953 1 87.94 2 ARG B O 1
ATOM 1414 N N . HIS B 1 3 ? -12.078 -18.453 -7.715 1 93.81 3 HIS B N 1
ATOM 1415 C CA . HIS B 1 3 ? -12.898 -17.359 -8.242 1 93.81 3 HIS B CA 1
ATOM 1416 C C . HIS B 1 3 ? -12.25 -16.734 -9.477 1 93.81 3 HIS B C 1
ATOM 1418 O O . HIS B 1 3 ? -12.938 -16.422 -10.453 1 93.81 3 HIS B O 1
ATOM 1424 N N . VAL B 1 4 ? -11.023 -16.516 -9.461 1 98.38 4 VAL B N 1
ATOM 1425 C CA . VAL B 1 4 ? -10.25 -15.859 -10.516 1 98.38 4 VAL B CA 1
ATOM 1426 C C . VAL B 1 4 ? -9.055 -16.734 -10.891 1 98.38 4 VAL B C 1
ATOM 1428 O O . VAL B 1 4 ? -8.32 -17.203 -10.016 1 98.38 4 VAL B O 1
ATOM 1431 N N . THR B 1 5 ? -8.875 -17 -12.164 1 98.62 5 THR B N 1
ATOM 1432 C CA . THR B 1 5 ? -7.762 -17.828 -12.609 1 98.62 5 THR B CA 1
ATOM 1433 C C . THR B 1 5 ? -6.578 -16.953 -13.023 1 98.62 5 THR B C 1
ATOM 1435 O O . THR B 1 5 ? -6.715 -15.75 -13.195 1 98.62 5 THR B O 1
ATOM 1438 N N . LEU B 1 6 ? -5.43 -17.594 -13.188 1 98.81 6 LEU B N 1
ATOM 1439 C CA . LEU B 1 6 ? -4.238 -16.906 -13.648 1 98.81 6 LEU B CA 1
ATOM 1440 C C . LEU B 1 6 ? -4.426 -16.391 -15.07 1 98.81 6 LEU B C 1
ATOM 1442 O O . LEU B 1 6 ? -3.957 -15.305 -15.414 1 98.81 6 LEU B O 1
ATOM 1446 N N . ILE B 1 7 ? -5.125 -17.141 -15.883 1 98.56 7 ILE B N 1
ATOM 1447 C CA . ILE B 1 7 ? -5.336 -16.734 -17.266 1 98.56 7 ILE B CA 1
ATOM 1448 C C . ILE B 1 7 ? -6.234 -15.5 -17.312 1 98.56 7 ILE B C 1
ATOM 1450 O O . ILE B 1 7 ? -6.047 -14.617 -18.156 1 98.56 7 ILE B O 1
ATOM 1454 N N . GLN B 1 8 ? -7.223 -15.43 -16.484 1 98.56 8 GLN B N 1
ATOM 1455 C CA . GLN B 1 8 ? -8.062 -14.242 -16.406 1 98.56 8 GLN B CA 1
ATOM 1456 C C . GLN B 1 8 ? -7.234 -13.016 -16.016 1 98.56 8 GLN B C 1
ATOM 1458 O O . GLN B 1 8 ? -7.426 -11.93 -16.578 1 98.56 8 GLN B O 1
ATOM 1463 N N . LEU B 1 9 ? -6.34 -13.234 -15.039 1 98.81 9 LEU B N 1
ATOM 1464 C CA . LEU B 1 9 ? -5.445 -12.148 -14.648 1 98.81 9 LEU B CA 1
ATOM 1465 C C . LEU B 1 9 ? -4.543 -11.742 -15.805 1 98.81 9 LEU B C 1
ATOM 1467 O O . LEU B 1 9 ? -4.406 -10.555 -16.109 1 98.81 9 LEU B O 1
ATOM 1471 N N . PHE B 1 10 ? -4.012 -12.695 -16.469 1 98.75 10 PHE B N 1
ATOM 1472 C CA . PHE B 1 10 ? -3.102 -12.445 -17.578 1 98.75 10 PHE B CA 1
ATOM 1473 C C . PHE B 1 10 ? -3.797 -11.648 -18.672 1 98.75 10 PHE B C 1
ATOM 1475 O O . PHE B 1 10 ? -3.209 -10.727 -19.25 1 98.75 10 PHE B O 1
ATOM 1482 N N . ASN B 1 11 ? -5 -11.969 -18.906 1 98.12 11 ASN B N 1
ATOM 1483 C CA . ASN B 1 11 ? -5.711 -11.383 -20.031 1 98.12 11 ASN B CA 1
ATOM 1484 C C . ASN B 1 11 ? -6.207 -9.977 -19.719 1 98.12 11 ASN B C 1
ATOM 1486 O O . ASN B 1 11 ? -6.59 -9.227 -20.625 1 98.12 11 ASN B O 1
ATOM 1490 N N . HIS B 1 12 ? -6.25 -9.672 -18.5 1 98.5 12 HIS B N 1
ATOM 1491 C CA . HIS B 1 12 ? -6.758 -8.352 -18.125 1 98.5 12 HIS B CA 1
ATOM 1492 C C . HIS B 1 12 ? -5.801 -7.25 -18.562 1 98.5 12 HIS B C 1
ATOM 1494 O O . HIS B 1 12 ? -4.586 -7.371 -18.391 1 98.5 12 HIS B O 1
ATOM 1500 N N . PRO B 1 13 ? -6.281 -6.125 -19.141 1 98.19 13 PRO B N 1
ATOM 1501 C CA . PRO B 1 13 ? -5.422 -5.051 -19.641 1 98.19 13 PRO B CA 1
ATOM 1502 C C . PRO B 1 13 ? -4.504 -4.473 -18.578 1 98.19 13 PRO B C 1
ATOM 1504 O O . PRO B 1 13 ? -3.365 -4.102 -18.859 1 98.19 13 PRO B O 1
ATOM 1507 N N . ILE B 1 14 ? -4.914 -4.395 -17.375 1 97.5 14 ILE B N 1
ATOM 1508 C CA . ILE B 1 14 ? -4.113 -3.857 -16.281 1 97.5 14 ILE B CA 1
ATOM 1509 C C . ILE B 1 14 ? -2.891 -4.746 -16.047 1 97.5 14 ILE B C 1
ATOM 1511 O O . ILE B 1 14 ? -1.777 -4.246 -15.867 1 97.5 14 ILE B O 1
ATOM 1515 N N . THR B 1 15 ? -3.102 -6.047 -16.016 1 97.88 15 THR B N 1
ATOM 1516 C CA . THR B 1 15 ? -1.997 -6.984 -15.844 1 97.88 15 THR B CA 1
ATOM 1517 C C . THR B 1 15 ? -1.029 -6.898 -17.016 1 97.88 15 THR B C 1
ATOM 1519 O O . THR B 1 15 ? 0.187 -6.848 -16.828 1 97.88 15 THR B O 1
ATOM 1522 N N . GLN B 1 16 ? -1.604 -6.844 -18.219 1 97.5 16 GLN B N 1
ATOM 1523 C CA . GLN B 1 16 ? -0.773 -6.758 -19.406 1 97.5 16 GLN B CA 1
ATOM 1524 C C . GLN B 1 16 ? 0.077 -5.488 -19.406 1 97.5 16 GLN B C 1
ATOM 1526 O O . GLN B 1 16 ? 1.248 -5.52 -19.781 1 97.5 16 GLN B O 1
ATOM 1531 N N . LYS B 1 17 ? -0.399 -4.457 -18.938 1 96.06 17 LYS B N 1
ATOM 1532 C CA . LYS B 1 17 ? 0.327 -3.191 -18.906 1 96.06 17 LYS B CA 1
ATOM 1533 C C . LYS B 1 17 ? 1.4 -3.195 -17.828 1 96.06 17 LYS B C 1
ATOM 1535 O O . LYS B 1 17 ? 2.576 -2.953 -18.109 1 96.06 17 LYS B O 1
ATOM 1540 N N . PHE B 1 18 ? 1.045 -3.57 -16.656 1 96.12 18 PHE B N 1
ATOM 1541 C CA . PHE B 1 18 ? 1.905 -3.279 -15.516 1 96.12 18 PHE B CA 1
ATOM 1542 C C . PHE B 1 18 ? 2.832 -4.453 -15.227 1 96.12 18 PHE B C 1
ATOM 1544 O O . PHE B 1 18 ? 3.979 -4.262 -14.82 1 96.12 18 PHE B O 1
ATOM 1551 N N . VAL B 1 19 ? 2.359 -5.707 -15.359 1 96.56 19 VAL B N 1
ATOM 1552 C CA . VAL B 1 19 ? 3.232 -6.855 -15.148 1 96.56 19 VAL B CA 1
ATOM 1553 C C . VAL B 1 19 ? 4.25 -6.949 -16.281 1 96.56 19 VAL B C 1
ATOM 1555 O O . VAL B 1 19 ? 5.406 -7.316 -16.062 1 96.56 19 VAL B O 1
ATOM 1558 N N . LYS B 1 20 ? 3.832 -6.566 -17.469 1 93.56 20 LYS B N 1
ATOM 1559 C CA . LYS B 1 20 ? 4.789 -6.527 -18.578 1 93.56 20 LYS B CA 1
ATOM 1560 C C . LYS B 1 20 ? 5.914 -5.539 -18.281 1 93.56 20 LYS B C 1
ATOM 1562 O O . LYS B 1 20 ? 7.07 -5.785 -18.641 1 93.56 20 LYS B O 1
ATOM 1567 N N . ARG B 1 21 ? 5.609 -4.43 -17.656 1 89.88 21 ARG B N 1
ATOM 1568 C CA . ARG B 1 21 ? 6.598 -3.42 -17.281 1 89.88 21 ARG B CA 1
ATOM 1569 C C . ARG B 1 21 ? 7.648 -3.996 -16.344 1 89.88 21 ARG B C 1
ATOM 1571 O O . ARG B 1 21 ? 8.828 -3.65 -16.438 1 89.88 21 ARG B O 1
ATOM 1578 N N . SER B 1 22 ? 7.203 -4.879 -15.438 1 91.25 22 SER B N 1
ATOM 1579 C CA . SER B 1 22 ? 8.117 -5.434 -14.445 1 91.25 22 SER B CA 1
ATOM 1580 C C . SER B 1 22 ? 8.734 -6.742 -14.93 1 91.25 22 SER B C 1
ATOM 1582 O O . SER B 1 22 ? 9.633 -7.289 -14.289 1 91.25 22 SER B O 1
ATOM 1584 N N . GLY B 1 23 ? 8.227 -7.301 -16.047 1 94.25 23 GLY B N 1
ATOM 1585 C CA . GLY B 1 23 ? 8.766 -8.531 -16.609 1 94.25 23 GLY B CA 1
ATOM 1586 C C . GLY B 1 23 ? 7.812 -9.703 -16.5 1 94.25 23 GLY B C 1
ATOM 1587 O O . GLY B 1 23 ? 7.801 -10.398 -15.477 1 94.25 23 GLY B O 1
ATOM 1588 N N . MET B 1 24 ? 7.121 -10.016 -17.609 1 97.06 24 MET B N 1
ATOM 1589 C CA . MET B 1 24 ? 6.125 -11.086 -17.656 1 97.06 24 MET B CA 1
ATOM 1590 C C . MET B 1 24 ? 6.777 -12.445 -17.406 1 97.06 24 MET B C 1
ATOM 1592 O O . MET B 1 24 ? 6.246 -13.266 -16.656 1 97.06 24 MET B O 1
ATOM 1596 N N . ALA B 1 25 ? 7.918 -12.656 -17.969 1 97.56 25 ALA B N 1
ATOM 1597 C CA . ALA B 1 25 ? 8.625 -13.914 -17.781 1 97.56 25 ALA B CA 1
ATOM 1598 C C . ALA B 1 25 ? 8.961 -14.133 -16.297 1 97.56 25 ALA B C 1
ATOM 1600 O O . ALA B 1 25 ? 8.805 -15.242 -15.781 1 97.56 25 ALA B O 1
ATOM 1601 N N . HIS B 1 26 ? 9.445 -13.047 -15.633 1 97.5 26 HIS B N 1
ATOM 1602 C CA . HIS B 1 26 ? 9.75 -13.094 -14.211 1 97.5 26 HIS B CA 1
ATOM 1603 C C . HIS B 1 26 ? 8.508 -13.414 -13.391 1 97.5 26 HIS B C 1
ATOM 1605 O O . HIS B 1 26 ? 8.547 -14.266 -12.5 1 97.5 26 HIS B O 1
ATOM 1611 N N . ALA B 1 27 ? 7.434 -12.773 -13.711 1 98.5 27 ALA B N 1
ATOM 1612 C CA . ALA B 1 27 ? 6.18 -12.984 -12.984 1 98.5 27 ALA B CA 1
ATOM 1613 C C . ALA B 1 27 ? 5.719 -14.43 -13.094 1 98.5 27 ALA B C 1
ATOM 1615 O O . ALA B 1 27 ? 5.316 -15.031 -12.094 1 98.5 27 ALA B O 1
ATOM 1616 N N . ILE B 1 28 ? 5.793 -14.984 -14.297 1 98.75 28 ILE B N 1
ATOM 1617 C CA . ILE B 1 28 ? 5.348 -16.359 -14.539 1 98.75 28 ILE B CA 1
ATOM 1618 C C . ILE B 1 28 ? 6.262 -17.328 -13.797 1 98.75 28 ILE B C 1
ATOM 1620 O O . ILE B 1 28 ? 5.789 -18.266 -13.148 1 98.75 28 ILE B O 1
ATOM 1624 N N . ALA B 1 29 ? 7.523 -17.094 -13.859 1 98.62 29 ALA B N 1
ATOM 1625 C CA . ALA B 1 29 ? 8.469 -17.922 -13.133 1 98.62 29 ALA B CA 1
ATOM 1626 C C . ALA B 1 29 ? 8.18 -17.922 -11.641 1 98.62 29 ALA B C 1
ATOM 1628 O O . ALA B 1 29 ? 8.164 -18.969 -10.992 1 98.62 29 ALA B O 1
ATOM 1629 N N . CYS B 1 30 ? 7.941 -16.766 -11.078 1 98.81 30 CYS B N 1
ATOM 1630 C CA . CYS B 1 30 ? 7.629 -16.641 -9.656 1 98.81 30 CYS B CA 1
ATOM 1631 C C . CYS B 1 30 ? 6.352 -17.391 -9.312 1 98.81 30 CYS B C 1
ATOM 1633 O O . CYS B 1 30 ? 6.266 -18.016 -8.258 1 98.81 30 CYS B O 1
ATOM 1635 N N . ALA B 1 31 ? 5.359 -17.344 -10.195 1 98.94 31 ALA B N 1
ATOM 1636 C CA . ALA B 1 31 ? 4.117 -18.078 -9.961 1 98.94 31 ALA B CA 1
ATOM 1637 C C . ALA B 1 31 ? 4.371 -19.578 -9.891 1 98.94 31 ALA B C 1
ATOM 1639 O O . ALA B 1 31 ? 3.811 -20.266 -9.039 1 98.94 31 ALA B O 1
ATOM 1640 N N . PHE B 1 32 ? 5.219 -20.078 -10.758 1 98.88 32 PHE B N 1
ATOM 1641 C CA . PHE B 1 32 ? 5.551 -21.5 -10.727 1 98.88 32 PHE B CA 1
ATOM 1642 C C . PHE B 1 32 ? 6.324 -21.859 -9.461 1 98.88 32 PHE B C 1
ATOM 1644 O O . PHE B 1 32 ? 6.074 -22.891 -8.844 1 98.88 32 PHE B O 1
ATOM 1651 N N . HIS B 1 33 ? 7.289 -21.016 -9.094 1 98.88 33 HIS B N 1
ATOM 1652 C CA . HIS B 1 33 ? 7.996 -21.234 -7.836 1 98.88 33 HIS B CA 1
ATOM 1653 C C . HIS B 1 33 ? 7.031 -21.234 -6.652 1 98.88 33 HIS B C 1
ATOM 1655 O O . HIS B 1 33 ? 7.148 -22.062 -5.754 1 98.88 33 HIS B O 1
ATOM 1661 N N . ALA B 1 34 ? 6.094 -20.312 -6.668 1 98.94 34 ALA B N 1
ATOM 1662 C CA . ALA B 1 34 ? 5.117 -20.219 -5.586 1 98.94 34 ALA B CA 1
ATOM 1663 C C . ALA B 1 34 ? 4.258 -21.484 -5.516 1 98.94 34 ALA B C 1
ATOM 1665 O O . ALA B 1 34 ? 3.891 -21.922 -4.426 1 98.94 34 ALA B O 1
ATOM 1666 N N . TYR B 1 35 ? 3.904 -22.016 -6.664 1 98.88 35 TYR B N 1
ATOM 1667 C CA . TYR B 1 35 ? 3.145 -23.266 -6.684 1 98.88 35 TYR B CA 1
ATOM 1668 C C . TYR B 1 35 ? 3.9 -24.375 -5.969 1 98.88 35 TYR B C 1
ATOM 1670 O O . TYR B 1 35 ? 3.346 -25.062 -5.102 1 98.88 35 TYR B O 1
ATOM 1678 N N . LYS B 1 36 ? 5.148 -24.531 -6.312 1 98.81 36 LYS B N 1
ATOM 1679 C CA . LYS B 1 36 ? 5.973 -25.562 -5.691 1 98.81 36 LYS B CA 1
ATOM 1680 C C . LYS B 1 36 ? 6.113 -25.328 -4.191 1 98.81 36 LYS B C 1
ATOM 1682 O O . LYS B 1 36 ? 5.953 -26.25 -3.391 1 98.81 36 LYS B O 1
ATOM 1687 N N . LEU B 1 37 ? 6.367 -24.141 -3.838 1 98.81 37 LEU B N 1
ATOM 1688 C CA . LEU B 1 37 ? 6.57 -23.766 -2.441 1 98.81 37 LEU B CA 1
ATOM 1689 C C . LEU B 1 37 ? 5.273 -23.906 -1.647 1 98.81 37 LEU B C 1
ATOM 1691 O O . LEU B 1 37 ? 5.305 -24.219 -0.453 1 98.81 37 LEU B O 1
ATOM 1695 N N . SER B 1 38 ? 4.133 -23.625 -2.373 1 98.62 38 SER B N 1
ATOM 1696 C CA . SER B 1 38 ? 2.854 -23.734 -1.681 1 98.62 38 SER B CA 1
ATOM 1697 C C . SER B 1 38 ? 2.635 -25.141 -1.139 1 98.62 38 SER B C 1
ATOM 1699 O O . SER B 1 38 ? 2.033 -25.312 -0.077 1 98.62 38 SER B O 1
ATOM 1701 N N . LYS B 1 39 ? 3.117 -26.109 -1.815 1 97.81 39 LYS B N 1
ATOM 1702 C CA . LYS B 1 39 ? 3.035 -27.484 -1.35 1 97.81 39 LYS B CA 1
ATOM 1703 C C . LYS B 1 39 ? 3.951 -27.719 -0.15 1 97.81 39 LYS B C 1
ATOM 1705 O O . LYS B 1 39 ? 3.545 -28.328 0.839 1 97.81 39 LYS B O 1
ATOM 1710 N N . LYS B 1 40 ? 5.074 -27.188 -0.215 1 97.88 40 LYS B N 1
ATOM 1711 C CA . LYS B 1 40 ? 6.07 -27.359 0.837 1 97.88 40 LYS B CA 1
ATOM 1712 C C . LYS B 1 40 ? 5.633 -26.672 2.129 1 97.88 40 LYS B C 1
ATOM 1714 O O . LYS B 1 40 ? 5.867 -27.188 3.223 1 97.88 40 LYS B O 1
ATOM 1719 N N . TYR B 1 41 ? 5.039 -25.547 2.029 1 98.12 41 TYR B N 1
ATOM 1720 C CA . TYR B 1 41 ? 4.691 -24.734 3.191 1 98.12 41 TYR B CA 1
ATOM 1721 C C . TYR B 1 41 ? 3.221 -24.922 3.559 1 98.12 41 TYR B C 1
ATOM 1723 O O . TYR B 1 41 ? 2.723 -24.266 4.48 1 98.12 41 TYR B O 1
ATOM 1731 N N . 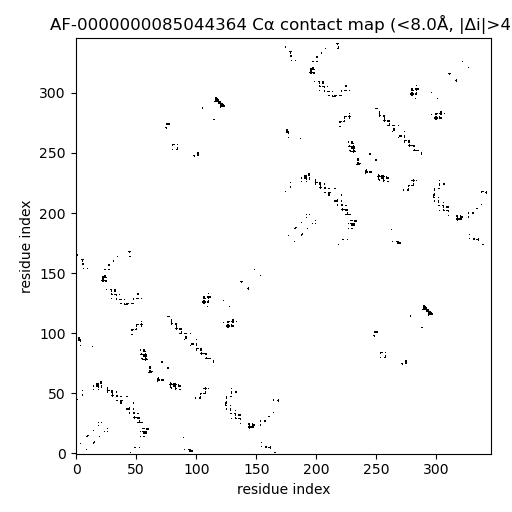ASN B 1 42 ? 2.475 -25.703 2.828 1 97.62 42 ASN B N 1
ATOM 1732 C CA . ASN B 1 42 ? 1.08 -26.047 3.086 1 97.62 42 ASN B CA 1
ATOM 1733 C C . ASN B 1 42 ? 0.187 -24.812 3.078 1 97.62 42 ASN B C 1
ATOM 1735 O O . ASN B 1 42 ? -0.549 -24.562 4.035 1 97.62 42 ASN B O 1
ATOM 1739 N N . VAL B 1 43 ? 0.342 -24.031 1.999 1 98.06 43 VAL B N 1
ATOM 1740 C CA . VAL B 1 43 ? -0.538 -22.875 1.829 1 98.06 43 VAL B CA 1
ATOM 1741 C C . VAL B 1 43 ? -1.386 -23.062 0.572 1 98.06 43 VAL B C 1
ATOM 1743 O O . VAL B 1 43 ? -1.091 -23.906 -0.268 1 98.06 43 VAL B O 1
ATOM 1746 N N . ASN B 1 44 ? -2.533 -22.344 0.492 1 98.25 44 ASN B N 1
ATOM 1747 C CA . ASN B 1 44 ? -3.422 -22.391 -0.665 1 98.25 44 ASN B CA 1
ATOM 1748 C C . ASN B 1 44 ? -2.682 -22.047 -1.953 1 98.25 44 ASN B C 1
ATOM 1750 O O . ASN B 1 44 ? -2.227 -20.906 -2.123 1 98.25 44 ASN B O 1
ATOM 1754 N N . PRO B 1 45 ? -2.516 -23.016 -2.854 1 98.62 45 PRO B N 1
ATOM 1755 C CA . PRO B 1 45 ? -1.729 -22.75 -4.062 1 98.62 45 PRO B CA 1
ATOM 1756 C C . PRO B 1 45 ? -2.352 -21.672 -4.949 1 98.62 45 PRO B C 1
ATOM 1758 O O . PRO B 1 45 ? -1.64 -21 -5.688 1 98.62 45 PRO B O 1
ATOM 1761 N N . ASP B 1 46 ? -3.676 -21.516 -4.867 1 98.88 46 ASP B N 1
ATOM 1762 C CA . ASP B 1 46 ? -4.359 -20.484 -5.648 1 98.88 46 ASP B CA 1
ATOM 1763 C C . ASP B 1 46 ? -3.934 -19.078 -5.203 1 98.88 46 ASP B C 1
ATOM 1765 O O . ASP B 1 46 ? -3.58 -18.234 -6.031 1 98.88 46 ASP B O 1
ATOM 1769 N N . LEU B 1 47 ? -3.906 -18.859 -3.879 1 98.88 47 LEU B N 1
ATOM 1770 C CA . LEU B 1 47 ? -3.488 -17.578 -3.34 1 98.88 47 LEU B CA 1
ATOM 1771 C C . LEU B 1 47 ? -2.006 -17.328 -3.598 1 98.88 47 LEU B C 1
ATOM 1773 O O . LEU B 1 47 ? -1.608 -16.234 -3.973 1 98.88 47 LEU B O 1
ATOM 1777 N N . ALA B 1 48 ? -1.238 -18.406 -3.438 1 98.94 48 ALA B N 1
ATOM 1778 C CA . ALA B 1 48 ? 0.209 -18.281 -3.596 1 98.94 48 ALA B CA 1
ATOM 1779 C C . ALA B 1 48 ? 0.577 -17.891 -5.023 1 98.94 48 ALA B C 1
ATOM 1781 O O . ALA B 1 48 ? 1.38 -16.984 -5.238 1 98.94 48 ALA B O 1
ATOM 1782 N N . THR B 1 49 ? 0.011 -18.531 -5.996 1 98.94 49 THR B N 1
ATOM 1783 C CA . THR B 1 49 ? 0.379 -18.297 -7.391 1 98.94 49 THR B CA 1
ATOM 1784 C C . THR B 1 49 ? -0.132 -16.953 -7.867 1 98.94 49 THR B C 1
ATOM 1786 O O . THR B 1 49 ? 0.571 -16.234 -8.578 1 98.94 49 THR B O 1
ATOM 1789 N N . LYS B 1 50 ? -1.34 -16.562 -7.484 1 98.94 50 LYS B N 1
ATOM 1790 C CA . LYS B 1 50 ? -1.861 -15.25 -7.848 1 98.94 50 LYS B CA 1
ATOM 1791 C C . LYS B 1 50 ? -0.999 -14.133 -7.266 1 98.94 50 LYS B C 1
ATOM 1793 O O . LYS B 1 50 ? -0.658 -13.18 -7.961 1 98.94 50 LYS B O 1
ATOM 1798 N N . ALA B 1 51 ? -0.641 -14.289 -5.965 1 98.94 51 ALA B N 1
ATOM 1799 C CA . ALA B 1 51 ? 0.174 -13.273 -5.301 1 98.94 51 ALA B CA 1
ATOM 1800 C C . ALA B 1 51 ? 1.543 -13.148 -5.965 1 98.94 51 ALA B C 1
ATOM 1802 O O . ALA B 1 51 ? 2.014 -12.039 -6.227 1 98.94 51 ALA B O 1
ATOM 180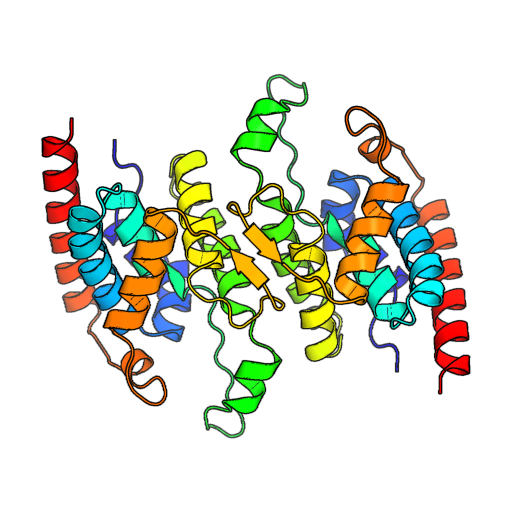3 N N . ALA B 1 52 ? 2.115 -14.289 -6.266 1 98.94 52 ALA B N 1
ATOM 1804 C CA . ALA B 1 52 ? 3.439 -14.281 -6.883 1 98.94 52 ALA B CA 1
ATOM 1805 C C . ALA B 1 52 ? 3.381 -13.719 -8.297 1 98.94 52 ALA B C 1
ATOM 1807 O O . ALA B 1 52 ? 4.254 -12.953 -8.703 1 98.94 52 ALA B O 1
ATOM 1808 N N . PHE B 1 53 ? 2.375 -14.078 -9.023 1 98.94 53 PHE B N 1
ATOM 1809 C CA . PHE B 1 53 ? 2.213 -13.602 -10.391 1 98.94 53 PHE B CA 1
ATOM 1810 C C . PHE B 1 53 ? 2.043 -12.086 -10.414 1 98.94 53 PHE B C 1
ATOM 1812 O O . PHE B 1 53 ? 2.562 -11.414 -11.305 1 98.94 53 PHE B O 1
ATOM 1819 N N . LEU B 1 54 ? 1.398 -11.516 -9.406 1 98.88 54 LEU B N 1
ATOM 1820 C CA . LEU B 1 54 ? 1.025 -10.109 -9.398 1 98.88 54 LEU B CA 1
ATOM 1821 C C . LEU B 1 54 ? 1.991 -9.297 -8.547 1 98.88 54 LEU B C 1
ATOM 1823 O O . LEU B 1 54 ? 1.847 -8.078 -8.422 1 98.88 54 LEU B O 1
ATOM 1827 N N . HIS B 1 55 ? 3.045 -9.867 -7.922 1 98.75 55 HIS B N 1
ATOM 1828 C CA . HIS B 1 55 ? 3.773 -9.219 -6.836 1 98.75 55 HIS B CA 1
ATOM 1829 C C . HIS B 1 55 ? 4.43 -7.926 -7.305 1 98.75 55 HIS B C 1
ATOM 1831 O O . HIS B 1 55 ? 4.531 -6.965 -6.539 1 98.75 55 HIS B O 1
ATOM 1837 N N . ASP B 1 56 ? 4.785 -7.887 -8.586 1 97.12 56 ASP B N 1
ATOM 1838 C CA . ASP B 1 56 ? 5.535 -6.746 -9.109 1 97.12 56 ASP B CA 1
ATOM 1839 C C . ASP B 1 56 ? 4.645 -5.852 -9.969 1 97.12 56 ASP B C 1
ATOM 1841 O O . ASP B 1 56 ? 5.148 -5.051 -10.758 1 97.12 56 ASP B O 1
ATOM 1845 N N . ILE B 1 57 ? 3.336 -5.953 -9.812 1 98.12 57 ILE B N 1
ATOM 1846 C CA . ILE B 1 57 ? 2.389 -5.242 -10.664 1 98.12 57 ILE B CA 1
ATOM 1847 C C . ILE B 1 57 ? 2.438 -3.746 -10.352 1 98.12 57 ILE B C 1
ATOM 1849 O O . ILE B 1 57 ? 1.862 -2.936 -11.086 1 98.12 57 ILE B O 1
ATOM 1853 N N . GLY B 1 58 ? 3.141 -3.32 -9.32 1 96.75 58 GLY B N 1
ATOM 1854 C CA . GLY B 1 58 ? 3.262 -1.925 -8.93 1 96.75 58 GLY B CA 1
ATOM 1855 C C . GLY B 1 58 ? 4.555 -1.284 -9.391 1 96.75 58 GLY B C 1
ATOM 1856 O O . GLY B 1 58 ? 4.801 -0.106 -9.125 1 96.75 58 GLY B O 1
ATOM 1857 N N . HIS B 1 59 ? 5.363 -1.995 -10.109 1 91.62 59 HIS B N 1
ATOM 1858 C CA . HIS B 1 59 ? 6.656 -1.47 -10.539 1 91.62 59 HIS B CA 1
ATOM 1859 C C . HIS B 1 59 ? 6.488 -0.306 -11.508 1 91.62 59 HIS B C 1
ATOM 1861 O O . HIS B 1 59 ? 5.59 -0.323 -12.352 1 91.62 59 HIS B O 1
ATOM 1867 N N . TYR B 1 60 ? 7.32 0.676 -11.258 1 81.19 60 TYR B N 1
ATOM 1868 C CA . TYR B 1 60 ? 7.473 1.783 -12.195 1 81.19 60 TYR B CA 1
ATOM 1869 C C . TYR B 1 60 ? 8.883 1.823 -12.773 1 81.19 60 TYR B C 1
ATOM 1871 O O . TYR B 1 60 ? 9.828 1.342 -12.141 1 81.19 60 TYR B O 1
ATOM 1879 N N . THR B 1 61 ? 8.945 2.109 -14 1 72.44 61 THR B N 1
ATOM 1880 C CA . THR B 1 61 ? 10.258 2.238 -14.625 1 72.44 61 THR B CA 1
ATOM 1881 C C . THR B 1 61 ? 10.875 3.6 -14.312 1 72.44 61 THR B C 1
ATOM 1883 O O . THR B 1 61 ? 10.195 4.625 -14.383 1 72.44 61 THR B O 1
ATOM 1886 N N . TRP B 1 62 ? 11.945 3.479 -13.711 1 70.19 62 TRP B N 1
ATOM 1887 C CA . TRP B 1 62 ? 12.703 4.688 -13.414 1 70.19 62 TRP B CA 1
ATOM 1888 C C . TRP B 1 62 ? 13.883 4.836 -14.359 1 70.19 62 TRP B C 1
ATOM 1890 O O . TRP B 1 62 ? 14.953 4.254 -14.133 1 70.19 62 TRP B O 1
ATOM 1900 N N . TYR B 1 63 ? 13.555 5.395 -15.438 1 64.56 63 TYR B N 1
ATOM 1901 C CA . TYR B 1 63 ? 14.609 5.598 -16.422 1 64.56 63 TYR B CA 1
ATOM 1902 C C . TYR B 1 63 ? 15.086 7.047 -16.422 1 64.56 63 TYR B C 1
ATOM 1904 O O . TYR B 1 63 ? 14.281 7.965 -16.25 1 64.56 63 TYR B O 1
ATOM 1912 N N . 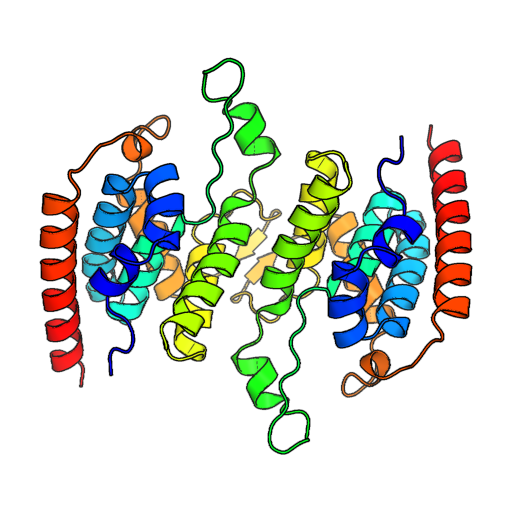ARG B 1 64 ? 16.328 7.176 -16.297 1 64.56 64 ARG B N 1
ATOM 1913 C CA . ARG B 1 64 ? 17 8.445 -16.547 1 64.56 64 ARG B CA 1
ATOM 1914 C C . ARG B 1 64 ? 17.938 8.359 -17.75 1 64.56 64 ARG B C 1
ATOM 1916 O O . ARG B 1 64 ? 18.828 7.52 -17.781 1 64.56 64 ARG B O 1
ATOM 1923 N N . ASN B 1 65 ? 17.719 9.25 -18.703 1 69.38 65 ASN B N 1
ATOM 1924 C CA . ASN B 1 65 ? 18.516 9.289 -19.938 1 69.38 65 ASN B CA 1
ATOM 1925 C C . ASN B 1 65 ? 18.547 7.926 -20.625 1 69.38 65 ASN B C 1
ATOM 1927 O O . ASN B 1 65 ? 19.609 7.461 -21.031 1 69.38 65 ASN B O 1
ATOM 1931 N N . GLY B 1 66 ? 17.547 7.266 -20.562 1 64.5 66 GLY B N 1
ATOM 1932 C CA . GLY B 1 66 ? 17.406 6.016 -21.281 1 64.5 66 GLY B CA 1
ATOM 1933 C C . GLY B 1 66 ? 17.969 4.824 -20.547 1 64.5 66 GLY B C 1
ATOM 1934 O O . GLY B 1 66 ? 17.953 3.697 -21.047 1 64.5 66 GLY B O 1
ATOM 1935 N N . LYS B 1 67 ? 18.594 5.191 -19.484 1 71 67 LYS B N 1
ATOM 1936 C CA . LYS B 1 67 ? 19.188 4.105 -18.719 1 71 67 LYS B CA 1
ATOM 1937 C C . LYS B 1 67 ? 18.5 3.961 -17.359 1 71 67 LYS B C 1
ATOM 1939 O O . LYS B 1 67 ? 18.047 4.953 -16.766 1 71 67 LYS B O 1
ATOM 1944 N N . TRP B 1 68 ? 18.375 2.727 -16.938 1 73 68 TRP B N 1
ATOM 1945 C CA . TRP B 1 68 ? 17.844 2.439 -15.609 1 73 68 TRP B CA 1
ATOM 1946 C C . TRP B 1 68 ? 18.656 3.141 -14.523 1 73 68 TRP B C 1
ATOM 1948 O O . TRP B 1 68 ? 19.875 3.045 -14.5 1 73 68 TRP B O 1
ATOM 1958 N N . ASP B 1 69 ? 17.953 3.947 -13.781 1 77.75 69 ASP B N 1
ATOM 1959 C CA . ASP B 1 69 ? 18.578 4.641 -12.656 1 77.75 69 ASP B CA 1
ATOM 1960 C C . ASP B 1 69 ? 18.297 3.926 -11.336 1 77.75 69 ASP B C 1
ATOM 1962 O O . ASP B 1 69 ? 17.281 4.211 -10.68 1 77.75 69 ASP B O 1
ATOM 1966 N N . TYR B 1 70 ? 19.125 3.068 -11 1 75.31 70 TYR B N 1
ATOM 1967 C CA . TYR B 1 70 ? 18.953 2.211 -9.828 1 75.31 70 TYR B CA 1
ATOM 1968 C C . TYR B 1 70 ? 18.891 3.039 -8.555 1 75.31 70 TY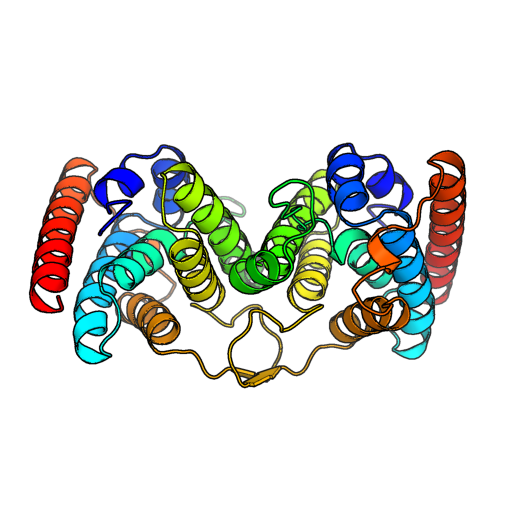R B C 1
ATOM 1970 O O . TYR B 1 70 ? 18.109 2.727 -7.645 1 75.31 70 TYR B O 1
ATOM 1978 N N . ASP B 1 71 ? 19.672 4.086 -8.477 1 78.06 71 ASP B N 1
ATOM 1979 C CA . ASP B 1 71 ? 19.672 4.93 -7.285 1 78.06 71 ASP B CA 1
ATOM 1980 C C . ASP B 1 71 ? 18.344 5.645 -7.102 1 78.06 71 ASP B C 1
ATOM 1982 O O . ASP B 1 71 ? 17.797 5.684 -5.992 1 78.06 71 ASP B O 1
ATOM 1986 N N . LEU B 1 72 ? 17.875 6.117 -8.148 1 78.69 72 LEU B N 1
ATOM 1987 C CA . LEU B 1 72 ? 16.578 6.785 -8.102 1 78.69 72 LEU B CA 1
ATOM 1988 C C . LEU B 1 72 ? 15.477 5.805 -7.727 1 78.69 72 LEU B C 1
ATOM 1990 O O . LEU B 1 72 ? 14.562 6.148 -6.969 1 78.69 72 LEU B O 1
ATOM 1994 N N . TYR B 1 73 ? 15.609 4.645 -8.25 1 75.81 73 TYR B N 1
ATOM 1995 C CA . TYR B 1 73 ? 14.641 3.598 -7.941 1 75.81 73 TYR B CA 1
ATOM 1996 C C . TYR B 1 73 ? 14.625 3.285 -6.449 1 75.81 73 TYR B C 1
ATOM 1998 O O . TYR B 1 73 ? 13.562 3.283 -5.824 1 75.81 73 TYR B O 1
ATOM 2006 N N . LYS B 1 74 ? 15.742 3.102 -5.926 1 77.31 74 LYS B N 1
ATOM 2007 C CA . LYS B 1 74 ? 15.859 2.748 -4.516 1 77.31 74 LYS B CA 1
ATOM 2008 C C . LYS B 1 74 ? 15.328 3.867 -3.621 1 77.31 74 LYS B C 1
ATOM 2010 O O . LYS B 1 74 ? 14.695 3.604 -2.602 1 77.31 74 LYS B O 1
ATOM 2015 N N . GLN B 1 75 ? 15.547 5.031 -4.047 1 82.94 75 GLN B N 1
ATOM 2016 C CA . GLN B 1 75 ? 15.195 6.191 -3.238 1 82.94 75 GLN B CA 1
ATOM 2017 C C . GLN B 1 75 ? 13.688 6.426 -3.244 1 82.94 75 GLN B C 1
ATOM 2019 O O . GLN B 1 75 ? 13.133 6.941 -2.271 1 82.94 75 GLN B O 1
ATOM 2024 N N . ASN B 1 76 ? 13.062 5.941 -4.277 1 85.25 76 ASN B N 1
ATOM 2025 C CA . ASN B 1 76 ? 11.68 6.387 -4.438 1 85.25 76 ASN B CA 1
ATOM 2026 C C . ASN B 1 76 ? 10.727 5.203 -4.559 1 85.25 76 ASN B C 1
ATOM 2028 O O . ASN B 1 76 ? 9.516 5.391 -4.676 1 85.25 76 ASN B O 1
ATOM 2032 N N . ASP B 1 77 ? 11.305 4.109 -4.363 1 86.94 77 ASP B N 1
ATOM 2033 C CA . ASP B 1 77 ? 10.539 2.904 -4.664 1 86.94 77 ASP B CA 1
ATOM 2034 C C . ASP B 1 77 ? 9.469 2.656 -3.609 1 86.94 77 ASP B C 1
ATOM 2036 O O . ASP B 1 77 ? 9.766 2.596 -2.416 1 86.94 77 ASP B O 1
ATOM 2040 N N . ILE B 1 78 ? 8.25 2.502 -4.074 1 94.31 78 ILE B N 1
ATOM 2041 C CA . ILE B 1 78 ? 7.133 2.062 -3.248 1 94.31 78 ILE B CA 1
ATOM 2042 C C . ILE B 1 78 ? 6.316 1.013 -4.004 1 94.31 78 ILE B C 1
ATOM 2044 O O . ILE B 1 78 ? 5.094 0.96 -3.875 1 94.31 78 ILE B O 1
ATOM 2048 N N . HIS B 1 79 ? 6.98 0.212 -4.848 1 96 79 HIS B N 1
ATOM 2049 C CA . HIS B 1 79 ? 6.266 -0.661 -5.77 1 96 79 HIS B CA 1
ATOM 2050 C C . HIS B 1 79 ? 5.438 -1.696 -5.02 1 96 79 HIS B C 1
ATOM 2052 O O . HIS B 1 79 ? 4.375 -2.107 -5.488 1 96 79 HIS B O 1
ATOM 2058 N N . ALA B 1 80 ? 5.906 -2.16 -3.871 1 97.69 80 ALA B N 1
ATOM 2059 C CA . ALA B 1 80 ? 5.141 -3.15 -3.117 1 97.69 80 ALA B CA 1
ATOM 2060 C C . ALA B 1 80 ? 3.809 -2.574 -2.646 1 97.69 80 ALA B C 1
ATOM 2062 O O . ALA B 1 80 ? 2.789 -3.266 -2.652 1 97.69 80 ALA B O 1
ATOM 2063 N N . ILE B 1 81 ? 3.807 -1.3 -2.248 1 98.31 81 ILE B N 1
ATOM 2064 C CA . ILE B 1 81 ? 2.596 -0.612 -1.811 1 98.31 81 ILE B CA 1
ATOM 2065 C C . ILE B 1 81 ? 1.651 -0.428 -2.996 1 98.31 81 ILE B C 1
ATOM 2067 O O . ILE B 1 81 ? 0.47 -0.775 -2.916 1 98.31 81 ILE B O 1
ATOM 2071 N N . LYS B 1 82 ? 2.203 0.088 -4.098 1 97.62 82 LYS B N 1
ATOM 2072 C CA . LYS B 1 82 ? 1.419 0.278 -5.312 1 97.62 82 LYS B CA 1
ATOM 2073 C C . LYS B 1 82 ? 0.847 -1.046 -5.812 1 97.62 82 LYS B C 1
ATOM 2075 O O . LYS B 1 82 ? -0.314 -1.111 -6.219 1 97.62 82 LYS B O 1
ATOM 2080 N N . GLY B 1 83 ? 1.706 -2.031 -5.773 1 98.5 83 GLY B N 1
ATOM 2081 C CA . GLY B 1 83 ? 1.296 -3.346 -6.242 1 98.5 83 GLY B CA 1
ATOM 2082 C C . GLY B 1 83 ? 0.208 -3.973 -5.391 1 98.5 83 GLY B C 1
ATOM 2083 O O . GLY B 1 83 ? -0.738 -4.562 -5.918 1 98.5 83 GLY B O 1
ATOM 2084 N N . ALA B 1 84 ? 0.35 -3.896 -4.074 1 98.75 84 ALA B N 1
ATOM 2085 C CA . ALA B 1 84 ? -0.662 -4.441 -3.172 1 98.75 84 ALA B CA 1
ATOM 2086 C C . ALA B 1 84 ? -2.027 -3.818 -3.438 1 98.75 84 ALA B C 1
ATOM 2088 O O . ALA B 1 84 ? -3.033 -4.527 -3.543 1 98.75 84 ALA B O 1
ATOM 2089 N N . GLU B 1 85 ? -2.047 -2.523 -3.557 1 98.31 85 GLU B N 1
ATOM 2090 C CA . GLU B 1 85 ? -3.295 -1.816 -3.824 1 98.31 85 GLU B CA 1
ATOM 2091 C C . GLU B 1 85 ? -3.857 -2.186 -5.195 1 98.31 85 GLU B C 1
ATOM 2093 O O . GLU B 1 85 ? -5.047 -2.486 -5.324 1 98.31 85 GLU B O 1
ATOM 2098 N N . ARG B 1 86 ? -3.07 -2.182 -6.211 1 98.25 86 ARG B N 1
ATOM 2099 C CA . ARG B 1 86 ? -3.508 -2.461 -7.574 1 98.25 86 ARG B CA 1
ATOM 2100 C C . ARG B 1 86 ? -4 -3.896 -7.707 1 98.25 86 ARG B C 1
ATOM 2102 O O . ARG B 1 86 ? -5.023 -4.152 -8.344 1 98.25 86 ARG B O 1
ATOM 2109 N N . ALA B 1 87 ? -3.238 -4.797 -7.145 1 98.81 87 ALA B N 1
ATOM 2110 C CA . ALA B 1 87 ? -3.645 -6.199 -7.188 1 98.81 87 ALA B CA 1
ATOM 2111 C C . ALA B 1 87 ? -4.984 -6.406 -6.484 1 98.81 87 ALA B C 1
ATOM 2113 O O . ALA B 1 87 ? -5.855 -7.113 -6.996 1 98.81 87 ALA B O 1
ATOM 2114 N N . HIS B 1 88 ? -5.117 -5.816 -5.312 1 98.44 88 HIS B N 1
ATOM 2115 C CA . HIS B 1 88 ? -6.375 -5.926 -4.578 1 98.44 88 HIS B CA 1
ATOM 2116 C C . HIS B 1 88 ? -7.547 -5.441 -5.418 1 98.44 88 HIS B C 1
ATOM 2118 O O . HIS B 1 88 ? -8.555 -6.141 -5.547 1 98.44 88 HIS B O 1
ATOM 2124 N N . LYS B 1 89 ? -7.41 -4.289 -5.984 1 97.31 89 LYS B N 1
ATOM 2125 C CA . LYS B 1 89 ? -8.469 -3.707 -6.805 1 97.31 89 LYS B CA 1
ATOM 2126 C C . LYS B 1 89 ? -8.805 -4.613 -7.988 1 97.31 89 LYS B C 1
ATOM 2128 O O . LYS B 1 89 ? -9.977 -4.828 -8.297 1 97.31 89 LYS B O 1
ATOM 2133 N N . LEU B 1 90 ? -7.789 -5.078 -8.68 1 98.44 90 LEU B N 1
ATOM 2134 C CA . LEU B 1 90 ? -7.969 -5.941 -9.844 1 98.44 90 LEU B CA 1
ATOM 2135 C C . LEU B 1 90 ? -8.703 -7.219 -9.461 1 98.44 90 LEU B C 1
ATOM 2137 O O . LEU B 1 90 ? -9.633 -7.637 -10.156 1 98.44 90 LEU B O 1
ATOM 2141 N N . LEU B 1 91 ? -8.258 -7.836 -8.328 1 98.56 91 LEU B N 1
ATOM 2142 C CA . LEU B 1 91 ? -8.852 -9.086 -7.863 1 98.56 91 LEU B CA 1
ATOM 2143 C C . LEU B 1 91 ? -10.32 -8.891 -7.504 1 98.56 91 LEU B C 1
ATOM 2145 O O . LEU B 1 91 ? -11.172 -9.695 -7.879 1 98.56 91 LEU B O 1
ATOM 2149 N N . ILE B 1 92 ? -10.617 -7.809 -6.824 1 96.88 92 ILE B N 1
ATOM 2150 C CA . ILE B 1 92 ? -12 -7.508 -6.465 1 96.88 92 ILE B CA 1
ATOM 2151 C C . ILE B 1 92 ? -12.828 -7.301 -7.734 1 96.88 92 ILE B C 1
ATOM 2153 O O . ILE B 1 92 ? -13.938 -7.828 -7.852 1 96.88 92 ILE B O 1
ATOM 2157 N N . ARG B 1 93 ? -12.328 -6.57 -8.648 1 97.25 93 ARG B N 1
ATOM 2158 C CA . ARG B 1 93 ? -13.023 -6.285 -9.898 1 97.25 93 ARG B CA 1
ATOM 2159 C C . ARG B 1 93 ? -13.336 -7.57 -10.656 1 97.25 93 ARG B C 1
ATOM 2161 O O . ARG B 1 93 ? -14.391 -7.684 -11.289 1 97.25 93 ARG B O 1
ATOM 2168 N N . LEU B 1 94 ? -12.477 -8.531 -10.602 1 98.25 94 LEU B N 1
ATOM 2169 C CA . LEU B 1 94 ? -12.617 -9.773 -11.352 1 98.25 94 LEU B CA 1
ATOM 2170 C C . LEU B 1 94 ? -13.453 -10.789 -10.578 1 98.25 94 LEU B C 1
ATOM 2172 O O . LEU B 1 94 ? -13.68 -11.898 -11.055 1 98.25 94 LEU B O 1
ATOM 2176 N N . GLY B 1 95 ? -13.836 -10.438 -9.336 1 97.19 95 GLY B N 1
ATOM 2177 C CA . GLY B 1 95 ? -14.781 -11.273 -8.609 1 97.19 95 GLY B CA 1
ATOM 2178 C C . GLY B 1 95 ? -14.102 -12.18 -7.598 1 97.19 95 GLY B C 1
ATOM 2179 O O . GLY B 1 95 ? -14.695 -13.164 -7.148 1 97.19 95 GLY B O 1
ATOM 2180 N N . GLU B 1 96 ? -12.852 -11.898 -7.203 1 97.62 96 GLU B N 1
ATOM 2181 C CA . GLU B 1 96 ? -12.188 -12.672 -6.152 1 97.62 96 GLU B CA 1
ATOM 2182 C C . GLU B 1 96 ? -12.883 -12.477 -4.805 1 97.62 96 GLU B C 1
ATOM 2184 O O . GLU B 1 96 ? -13.508 -11.445 -4.566 1 97.62 96 GLU B O 1
ATOM 2189 N N . HIS B 1 97 ? -12.797 -13.531 -3.967 1 95.75 97 HIS B N 1
ATOM 2190 C CA . HIS B 1 97 ? -13.297 -13.367 -2.605 1 95.75 97 HIS B CA 1
ATOM 2191 C C . HIS B 1 97 ? -12.523 -12.273 -1.866 1 95.75 97 HIS B C 1
ATOM 2193 O O . HIS B 1 97 ? -11.297 -12.242 -1.904 1 95.75 97 HIS B O 1
ATOM 2199 N N . PRO B 1 98 ? -13.219 -11.359 -1.148 1 94.06 98 PRO B N 1
ATOM 2200 C CA . PRO B 1 98 ? -12.555 -10.227 -0.5 1 94.06 98 PRO B CA 1
ATOM 2201 C C . PRO B 1 98 ? -11.461 -10.656 0.469 1 94.06 98 PRO B C 1
ATOM 2203 O O . PRO B 1 98 ? -10.398 -10.031 0.524 1 94.06 98 PRO B O 1
ATOM 2206 N N . LYS B 1 99 ? -11.672 -11.664 1.174 1 94.44 99 LYS B N 1
ATOM 2207 C CA . LYS B 1 99 ? -10.656 -12.148 2.107 1 94.44 99 LYS B CA 1
ATOM 2208 C C . LYS B 1 99 ? -9.398 -12.602 1.37 1 94.44 99 LYS B C 1
ATOM 2210 O O . LYS B 1 99 ? -8.281 -12.32 1.805 1 94.44 99 LYS B O 1
ATOM 2215 N N . SER B 1 100 ? -9.594 -13.352 0.271 1 96.94 100 SER B N 1
ATOM 2216 C CA . SER B 1 100 ? -8.469 -13.812 -0.538 1 96.94 100 SER B CA 1
ATOM 2217 C C . SER B 1 100 ? -7.711 -12.641 -1.151 1 96.94 100 SER B C 1
ATOM 2219 O O . SER B 1 100 ? -6.48 -12.633 -1.188 1 96.94 100 SER B O 1
ATOM 2221 N N . ALA B 1 101 ? -8.539 -11.648 -1.611 1 97.69 101 ALA B N 1
ATOM 2222 C CA . ALA B 1 101 ? -7.922 -10.461 -2.197 1 97.69 101 ALA B CA 1
ATOM 2223 C C . ALA B 1 101 ? -7.039 -9.742 -1.181 1 97.69 101 ALA B C 1
ATOM 2225 O O . ALA B 1 101 ? -5.941 -9.289 -1.513 1 97.69 101 ALA B O 1
ATOM 2226 N N . LYS B 1 102 ? -7.512 -9.641 0.013 1 97.25 102 LYS B N 1
ATOM 2227 C CA . LYS B 1 102 ? -6.727 -9.016 1.075 1 97.25 102 LYS B CA 1
ATOM 2228 C C . LYS B 1 102 ? -5.465 -9.82 1.37 1 97.25 102 LYS B C 1
ATOM 2230 O O . LYS B 1 102 ? -4.375 -9.258 1.495 1 97.25 102 LYS B O 1
ATOM 2235 N N . GLU B 1 103 ? -5.609 -11.133 1.463 1 97.94 103 GLU B N 1
ATOM 2236 C CA . GLU B 1 103 ? -4.461 -11.984 1.751 1 97.94 103 GLU B CA 1
ATOM 2237 C C . GLU B 1 103 ? -3.398 -11.859 0.663 1 97.94 103 GLU B C 1
ATOM 2239 O O . GLU B 1 103 ? -2.203 -11.789 0.959 1 97.94 103 GLU B O 1
ATOM 2244 N N . ILE B 1 104 ? -3.83 -11.859 -0.56 1 98.75 104 ILE B N 1
ATOM 2245 C CA . ILE B 1 104 ? -2.92 -11.734 -1.693 1 98.75 104 ILE B CA 1
ATOM 2246 C C . ILE B 1 104 ? -2.236 -10.367 -1.652 1 98.75 104 ILE B C 1
ATOM 2248 O O . ILE B 1 104 ? -1.017 -10.273 -1.811 1 98.75 104 ILE B O 1
ATOM 2252 N N . ALA B 1 105 ? -3.006 -9.32 -1.374 1 98.69 105 ALA B N 1
ATOM 2253 C CA . ALA B 1 105 ? -2.467 -7.965 -1.308 1 98.69 105 ALA B CA 1
ATOM 2254 C C . ALA B 1 105 ? -1.398 -7.852 -0.224 1 98.69 105 ALA B C 1
ATOM 2256 O O . ALA B 1 105 ? -0.352 -7.234 -0.435 1 98.69 105 ALA B O 1
ATOM 2257 N N . LEU B 1 106 ? -1.666 -8.453 0.873 1 98.44 106 LEU B N 1
ATOM 2258 C CA . LEU B 1 106 ? -0.711 -8.383 1.974 1 98.44 106 LEU B CA 1
ATOM 2259 C C . LEU B 1 106 ? 0.558 -9.156 1.643 1 98.44 106 LEU B C 1
ATOM 2261 O O . LEU B 1 106 ? 1.66 -8.742 2.004 1 98.44 106 LEU B O 1
ATOM 2265 N N . ALA B 1 107 ? 0.409 -10.305 0.998 1 98.88 107 ALA B N 1
ATOM 2266 C CA . ALA B 1 107 ? 1.584 -11.055 0.562 1 98.88 107 ALA B CA 1
ATOM 2267 C C . ALA B 1 107 ? 2.42 -10.242 -0.422 1 98.88 107 ALA B C 1
ATOM 2269 O O . ALA B 1 107 ? 3.652 -10.297 -0.388 1 98.88 107 ALA B O 1
ATOM 2270 N N . ILE B 1 108 ? 1.742 -9.508 -1.284 1 98.88 108 ILE B N 1
ATOM 2271 C CA . ILE B 1 108 ? 2.422 -8.648 -2.248 1 98.88 108 ILE B CA 1
ATOM 2272 C C . ILE B 1 108 ? 3.109 -7.496 -1.518 1 98.88 108 ILE B C 1
ATOM 2274 O O . ILE B 1 108 ? 4.277 -7.195 -1.778 1 98.88 108 ILE B O 1
ATOM 2278 N N . LEU B 1 109 ? 2.455 -6.883 -0.589 1 98.69 109 LEU B N 1
ATOM 2279 C CA . LEU B 1 109 ? 3 -5.777 0.195 1 98.69 109 LEU B CA 1
ATOM 2280 C C . LEU B 1 109 ? 4.309 -6.184 0.866 1 98.69 109 LEU B C 1
ATOM 2282 O O . LEU B 1 109 ? 5.246 -5.387 0.931 1 98.69 109 LEU B O 1
ATOM 2286 N N . LEU B 1 110 ? 4.336 -7.422 1.304 1 98.5 110 LEU B N 1
ATOM 2287 C CA . LEU B 1 110 ? 5.398 -7.82 2.217 1 98.5 110 LEU B CA 1
ATOM 2288 C C . LEU B 1 110 ? 6.414 -8.719 1.511 1 98.5 110 LEU B C 1
ATOM 2290 O O . LEU B 1 110 ? 7.227 -9.375 2.162 1 98.5 110 LEU B O 1
ATOM 2294 N N . HIS B 1 111 ? 6.348 -8.789 0.14 1 98.38 111 HIS B N 1
ATOM 2295 C CA . HIS B 1 111 ? 7.293 -9.664 -0.547 1 98.38 111 HIS B CA 1
ATOM 2296 C C . HIS B 1 111 ? 8.711 -9.102 -0.478 1 98.38 111 HIS B C 1
ATOM 2298 O O . HIS B 1 111 ? 9.672 -9.805 -0.784 1 98.38 111 HIS B O 1
ATOM 2304 N N . THR B 1 112 ? 8.82 -7.852 -0.075 1 95.31 112 THR B N 1
ATOM 2305 C CA . THR B 1 112 ? 10.086 -7.184 0.191 1 95.31 112 THR B CA 1
ATOM 2306 C C . THR B 1 112 ? 9.969 -6.266 1.405 1 95.31 112 THR B C 1
ATOM 2308 O O . THR B 1 112 ? 8.867 -5.852 1.775 1 95.31 112 THR B O 1
ATOM 2311 N N . ASP B 1 113 ? 11.047 -6.016 2.01 1 92 113 ASP B N 1
ATOM 2312 C CA . ASP B 1 113 ? 11.039 -5.121 3.162 1 92 113 ASP B CA 1
ATOM 2313 C C . ASP B 1 113 ? 11.922 -3.898 2.91 1 92 113 ASP B C 1
ATOM 2315 O O . ASP B 1 113 ? 12.297 -3.197 3.85 1 92 113 ASP B O 1
ATOM 2319 N N . SER B 1 114 ? 12.172 -3.629 1.682 1 88.19 114 SER B N 1
ATOM 2320 C CA . SER B 1 114 ? 13.141 -2.605 1.312 1 88.19 114 SER B CA 1
ATOM 2321 C C . SER B 1 114 ? 12.664 -1.214 1.709 1 88.19 114 SER B C 1
ATOM 2323 O O . SER B 1 114 ? 13.469 -0.295 1.876 1 88.19 114 SER B O 1
ATOM 2325 N N . TYR B 1 115 ? 11.367 -1.011 1.872 1 91.38 115 TYR B N 1
ATOM 2326 C CA . TYR B 1 115 ? 10.828 0.312 2.158 1 91.38 115 TYR B CA 1
ATOM 2327 C C . TYR B 1 115 ? 10.414 0.427 3.623 1 91.38 115 TYR B C 1
ATOM 2329 O O . TYR B 1 115 ? 10.07 1.512 4.09 1 91.38 115 TYR B O 1
ATOM 2337 N N . LEU B 1 116 ? 10.445 -0.691 4.375 1 93.38 116 LEU B N 1
ATOM 2338 C CA . LEU B 1 116 ? 9.992 -0.718 5.762 1 93.38 116 LEU B CA 1
ATOM 2339 C C . LEU B 1 116 ? 11.102 -0.247 6.699 1 93.38 116 LEU B C 1
ATOM 2341 O O . LEU B 1 116 ? 12.281 -0.413 6.402 1 93.38 116 LEU B O 1
ATOM 2345 N N . PRO B 1 117 ? 10.75 0.385 7.777 1 95 117 PRO B N 1
ATOM 2346 C CA . PRO B 1 117 ? 11.75 0.735 8.789 1 95 117 PRO B CA 1
ATOM 2347 C C . PRO B 1 117 ? 12.383 -0.49 9.445 1 95 117 PRO B C 1
ATOM 2349 O O . PRO B 1 117 ? 11.961 -1.62 9.18 1 95 117 PRO B O 1
ATOM 2352 N N . GLN B 1 118 ? 13.398 -0.229 10.25 1 95.19 118 GLN B N 1
ATOM 2353 C CA . GLN B 1 118 ? 14.07 -1.321 10.945 1 95.19 118 GLN B CA 1
ATOM 2354 C C . GLN B 1 118 ? 13.086 -2.107 11.812 1 95.19 118 GLN B C 1
ATOM 2356 O O . GLN B 1 118 ? 12.156 -1.535 12.383 1 95.19 118 GLN B O 1
ATOM 2361 N N . GLY B 1 119 ? 13.281 -3.434 11.93 1 95.81 119 GLY B N 1
ATOM 2362 C CA . GLY B 1 119 ? 12.414 -4.297 12.711 1 95.81 119 GLY B CA 1
ATOM 2363 C C . GLY B 1 119 ? 12.305 -5.703 12.156 1 95.81 119 GLY B C 1
ATOM 2364 O O . GLY B 1 119 ? 13.156 -6.133 11.375 1 95.81 119 GLY B O 1
ATOM 2365 N N . GLU B 1 120 ? 11.375 -6.449 12.781 1 94.75 120 GLU B N 1
ATOM 2366 C CA . GLU B 1 120 ? 11.133 -7.828 12.367 1 94.75 120 GLU B CA 1
ATOM 2367 C C . GLU B 1 120 ? 9.633 -8.133 12.305 1 94.75 120 GLU B C 1
ATOM 2369 O O . GLU B 1 120 ? 8.898 -7.812 13.242 1 94.75 120 GLU B O 1
ATOM 2374 N N . LEU B 1 121 ? 9.25 -8.57 11.156 1 96.44 121 LEU B N 1
ATOM 2375 C CA . LEU B 1 121 ? 7.898 -9.086 11 1 96.44 121 LEU B CA 1
ATOM 2376 C C . LEU B 1 121 ? 7.91 -10.602 10.812 1 96.44 121 LEU B C 1
ATOM 2378 O O . LEU B 1 121 ? 8.781 -11.141 10.125 1 96.44 121 LEU B O 1
ATOM 2382 N N . HIS B 1 122 ? 7.035 -11.258 11.477 1 97.81 122 HIS B N 1
ATOM 2383 C CA . HIS B 1 122 ? 6.875 -12.695 11.297 1 97.81 122 HIS B CA 1
ATOM 2384 C C . HIS B 1 122 ? 5.852 -13.008 10.203 1 97.81 122 HIS B C 1
ATOM 2386 O O . HIS B 1 122 ? 4.684 -13.266 10.5 1 97.81 122 HIS B O 1
ATOM 2392 N N . LEU B 1 123 ? 6.367 -13.133 9.047 1 98.12 123 LEU B N 1
ATOM 2393 C CA . LEU B 1 123 ? 5.496 -13.375 7.906 1 98.12 123 LEU B CA 1
ATOM 2394 C C . LEU B 1 123 ? 4.742 -14.695 8.062 1 98.12 123 LEU B C 1
ATOM 2396 O O . LEU B 1 123 ? 5.312 -15.688 8.523 1 98.12 123 LEU B O 1
ATOM 2400 N N . ASN B 1 124 ? 3.432 -14.703 7.773 1 97.94 124 ASN B N 1
ATOM 2401 C CA . ASN B 1 124 ? 2.729 -15.977 7.719 1 97.94 124 ASN B CA 1
ATOM 2402 C C . ASN B 1 124 ? 3.186 -16.812 6.531 1 97.94 124 ASN B C 1
ATOM 2404 O O . ASN B 1 124 ? 3.914 -16.328 5.664 1 97.94 124 ASN B O 1
ATOM 2408 N N . PRO B 1 125 ? 2.854 -18.047 6.496 1 98.69 125 PRO B N 1
ATOM 2409 C CA . PRO B 1 125 ? 3.404 -18.953 5.484 1 98.69 125 PRO B CA 1
ATOM 2410 C C . PRO B 1 125 ? 3.143 -18.469 4.059 1 98.69 125 PRO B C 1
ATOM 2412 O O . PRO B 1 125 ? 4.023 -18.562 3.201 1 98.69 125 PRO B O 1
ATOM 2415 N N . LEU B 1 126 ? 1.937 -17.938 3.766 1 98.75 126 LEU B N 1
ATOM 2416 C CA . LEU B 1 126 ? 1.652 -17.438 2.424 1 98.75 126 LEU B CA 1
ATOM 2417 C C . LEU B 1 126 ? 2.572 -16.281 2.07 1 98.75 126 LEU B C 1
ATOM 2419 O O . LEU B 1 126 ? 3.119 -16.234 0.965 1 98.75 126 LEU B O 1
ATOM 2423 N N . GLN B 1 127 ? 2.695 -15.336 2.994 1 98.81 127 GLN B N 1
ATOM 2424 C CA . GLN B 1 127 ? 3.576 -14.188 2.799 1 98.81 127 GLN B CA 1
ATOM 2425 C C . GLN B 1 127 ? 5.02 -14.633 2.582 1 98.81 127 GLN B C 1
ATOM 2427 O O . GLN B 1 127 ? 5.711 -14.109 1.707 1 98.81 127 GLN B O 1
ATOM 2432 N N . GLN B 1 128 ? 5.445 -15.617 3.303 1 98.75 128 GLN B N 1
ATOM 2433 C CA . GLN B 1 128 ? 6.789 -16.172 3.158 1 98.75 128 GLN B CA 1
ATOM 2434 C C . GLN B 1 128 ? 6.977 -16.797 1.78 1 98.75 128 GLN B C 1
ATOM 2436 O O . GLN B 1 128 ? 8.008 -16.594 1.136 1 98.75 128 GLN B O 1
ATOM 2441 N N . VAL B 1 129 ? 6.027 -17.547 1.365 1 98.88 129 VAL B N 1
ATOM 2442 C CA . VAL B 1 129 ? 6.09 -18.266 0.092 1 98.88 129 VAL B CA 1
ATOM 2443 C C . VAL B 1 129 ? 6.277 -17.266 -1.049 1 98.88 129 VAL B C 1
ATOM 2445 O O . VAL B 1 129 ? 7.078 -17.5 -1.958 1 98.88 129 VAL B O 1
ATOM 2448 N N . VAL B 1 130 ? 5.578 -16.156 -1.035 1 98.88 130 VAL B N 1
ATOM 2449 C CA . VAL B 1 130 ? 5.652 -15.172 -2.111 1 98.88 130 VAL B CA 1
ATOM 2450 C C . VAL B 1 130 ? 7.031 -14.523 -2.127 1 98.88 130 VAL B C 1
ATOM 2452 O O . VAL B 1 130 ? 7.633 -14.344 -3.189 1 98.88 130 VAL B O 1
ATOM 2455 N N . ALA B 1 131 ? 7.523 -14.172 -0.945 1 98.69 131 ALA B N 1
ATOM 2456 C CA . ALA B 1 131 ? 8.867 -13.602 -0.852 1 98.69 131 ALA B CA 1
ATOM 2457 C C . ALA B 1 131 ? 9.914 -14.586 -1.356 1 98.69 131 ALA B C 1
ATOM 2459 O O . ALA B 1 131 ? 10.812 -14.211 -2.117 1 98.69 131 ALA B O 1
ATOM 2460 N N . LEU B 1 132 ? 9.805 -15.828 -0.947 1 98.75 132 LEU B N 1
ATOM 2461 C CA . LEU B 1 132 ? 10.75 -16.875 -1.347 1 98.75 132 LEU B CA 1
ATOM 2462 C C . LEU B 1 132 ? 10.68 -17.125 -2.85 1 98.75 132 LEU B C 1
ATOM 2464 O O . LEU B 1 132 ? 11.703 -17.359 -3.49 1 98.75 132 LEU B O 1
ATOM 2468 N N . ALA B 1 133 ? 9.461 -17.125 -3.42 1 98.81 133 ALA B N 1
ATOM 2469 C CA . ALA B 1 133 ? 9.281 -17.328 -4.855 1 98.81 133 ALA B CA 1
ATOM 2470 C C . ALA B 1 133 ? 10.008 -16.25 -5.656 1 98.81 133 ALA B C 1
ATOM 2472 O O . ALA B 1 133 ? 10.641 -16.547 -6.672 1 98.81 133 ALA B O 1
ATOM 2473 N N . ASP B 1 134 ? 9.867 -15 -5.254 1 98.19 134 ASP B N 1
ATOM 2474 C CA . ASP B 1 134 ? 10.578 -13.898 -5.883 1 98.19 134 ASP B CA 1
ATOM 2475 C C . ASP B 1 134 ? 12.094 -14.094 -5.793 1 98.19 134 ASP B C 1
ATOM 2477 O O . ASP B 1 134 ? 12.797 -13.953 -6.793 1 98.19 134 ASP B O 1
ATOM 2481 N N . GLU B 1 135 ? 12.57 -14.492 -4.625 1 97.44 135 GLU B N 1
ATOM 2482 C CA . GLU B 1 135 ? 13.992 -14.703 -4.395 1 97.44 135 GLU B CA 1
ATOM 2483 C C . GLU B 1 135 ? 14.531 -15.836 -5.262 1 97.44 135 GLU B C 1
ATOM 2485 O O . GLU B 1 135 ? 15.672 -15.781 -5.727 1 97.44 135 GLU B O 1
ATOM 2490 N N . ALA B 1 136 ? 13.766 -16.828 -5.453 1 97.56 136 ALA B N 1
ATOM 2491 C CA . ALA B 1 136 ? 14.18 -18.016 -6.199 1 97.56 136 ALA B CA 1
ATOM 2492 C C . ALA B 1 136 ? 14.453 -17.672 -7.66 1 97.56 136 ALA B C 1
ATOM 2494 O O . ALA B 1 136 ? 15.219 -18.359 -8.336 1 97.56 136 ALA B O 1
ATOM 2495 N N . ASP B 1 137 ? 13.758 -16.578 -8.148 1 95.31 137 ASP B N 1
ATOM 2496 C CA . ASP B 1 137 ? 13.93 -16.203 -9.555 1 95.31 137 ASP B CA 1
ATOM 2497 C C . ASP B 1 137 ? 14.875 -15.023 -9.703 1 95.31 137 ASP B C 1
ATOM 2499 O O . ASP B 1 137 ? 15.102 -14.531 -10.812 1 95.31 137 ASP B O 1
ATOM 2503 N N . GLU B 1 138 ? 15.312 -14.5 -8.617 1 90.31 138 GLU B N 1
ATOM 2504 C CA . GLU B 1 138 ? 16.141 -13.305 -8.656 1 90.31 138 GLU B CA 1
ATOM 2505 C C . GLU B 1 138 ? 17.484 -13.586 -9.305 1 90.31 138 GLU B C 1
ATOM 2507 O O . GLU B 1 138 ? 18.047 -14.672 -9.125 1 90.31 138 GLU B O 1
ATOM 2512 N N . GLU B 1 139 ? 17.922 -12.672 -10.078 1 84.56 139 GLU B N 1
ATOM 2513 C CA . GLU B 1 139 ? 19.234 -12.672 -10.703 1 84.56 139 GLU B CA 1
ATOM 2514 C C . GLU B 1 139 ? 20 -11.398 -10.375 1 84.56 139 GLU B C 1
ATOM 2516 O O . GLU B 1 139 ? 19.422 -10.391 -9.992 1 84.56 139 GLU B O 1
ATOM 2521 N N . PRO B 1 140 ? 21.328 -11.523 -10.539 1 80.19 140 PRO B N 1
ATOM 2522 C CA . PRO B 1 140 ? 22.125 -10.305 -10.297 1 80.19 140 PRO B CA 1
ATOM 2523 C C . PRO B 1 140 ? 21.609 -9.109 -11.094 1 80.19 140 PRO B C 1
ATOM 2525 O O . PRO B 1 140 ? 21.203 -9.258 -12.25 1 80.19 140 PRO B O 1
ATOM 2528 N N . SER B 1 141 ? 21.625 -7.969 -10.469 1 76.25 141 SER B N 1
ATOM 2529 C CA . SER B 1 141 ? 21.312 -6.676 -11.07 1 76.25 141 SER B CA 1
ATOM 2530 C C . SER B 1 141 ? 19.875 -6.637 -11.578 1 76.25 141 SER B C 1
ATOM 2532 O O . SER B 1 141 ? 19.547 -5.844 -12.461 1 76.25 141 SER B O 1
ATOM 2534 N N . GLY B 1 142 ? 19.109 -7.625 -11.18 1 78.56 142 GLY B N 1
ATOM 2535 C CA . GLY B 1 142 ? 17.703 -7.609 -11.57 1 78.56 142 GLY B CA 1
ATOM 2536 C C . GLY B 1 142 ? 17.484 -8.062 -13 1 78.56 142 GLY B C 1
ATOM 2537 O O . GLY B 1 142 ? 16.469 -7.719 -13.609 1 78.56 142 GLY B O 1
ATOM 2538 N N . GLU B 1 143 ? 18.344 -8.805 -13.633 1 80.5 143 GLU B N 1
ATOM 2539 C CA . GLU B 1 143 ? 18.297 -9.219 -15.031 1 80.5 143 GLU B CA 1
ATOM 2540 C C . GLU B 1 143 ? 17.062 -10.07 -15.305 1 80.5 143 GLU B C 1
ATOM 2542 O O . GLU B 1 143 ? 16.594 -10.133 -16.438 1 80.5 143 GLU B O 1
ATOM 2547 N N . HIS B 1 144 ? 16.516 -10.602 -14.273 1 83.12 144 HIS B N 1
ATOM 2548 C CA . HIS B 1 144 ? 15.32 -11.438 -14.43 1 83.12 144 HIS B CA 1
ATOM 2549 C C . HIS B 1 144 ? 14.117 -10.609 -14.875 1 83.12 144 HIS B C 1
ATOM 2551 O O . HIS B 1 144 ? 13.156 -11.156 -15.422 1 83.12 144 HIS B O 1
ATOM 2557 N N . HIS B 1 145 ? 14.188 -9.359 -14.727 1 84.62 145 HIS B N 1
ATOM 2558 C CA . HIS B 1 145 ? 13.078 -8.508 -15.148 1 84.62 145 HIS B CA 1
ATOM 2559 C C . HIS B 1 145 ? 13.133 -8.25 -16.656 1 84.62 145 HIS B C 1
ATOM 2561 O O . HIS B 1 145 ? 12.164 -7.738 -17.219 1 84.62 145 HIS B O 1
ATOM 2567 N N . TYR B 1 146 ? 14.211 -8.633 -17.359 1 82.31 146 TYR B N 1
ATOM 2568 C CA . TYR B 1 146 ? 14.406 -8.273 -18.766 1 82.31 146 TYR B CA 1
ATOM 2569 C C . TYR B 1 146 ? 14.211 -9.492 -19.672 1 82.31 146 TYR B C 1
ATOM 2571 O O . TYR B 1 146 ? 14.242 -9.367 -20.891 1 82.31 146 TYR B O 1
ATOM 2579 N N . ARG B 1 147 ? 13.961 -10.633 -19.062 1 88.88 147 ARG B N 1
ATOM 2580 C CA . ARG B 1 147 ? 13.641 -11.812 -19.859 1 88.88 147 ARG B CA 1
ATOM 2581 C C . ARG B 1 147 ? 12.328 -11.625 -20.609 1 88.88 147 ARG B C 1
ATOM 2583 O O . ARG B 1 147 ? 11.398 -10.992 -20.094 1 88.88 147 ARG B O 1
ATOM 2590 N N . THR B 1 148 ? 12.328 -12.117 -21.812 1 92.56 148 THR B N 1
ATOM 2591 C CA . THR B 1 148 ? 11.133 -11.945 -22.641 1 92.56 148 THR B CA 1
ATOM 2592 C C . THR B 1 148 ? 10.398 -13.273 -22.812 1 92.56 148 THR B C 1
ATOM 2594 O O . THR B 1 148 ? 10.992 -14.344 -22.656 1 92.56 148 THR B O 1
ATOM 2597 N N . ILE B 1 149 ? 9.172 -13.203 -23 1 96.81 149 ILE B N 1
ATOM 2598 C CA . ILE B 1 149 ? 8.289 -14.336 -23.297 1 96.81 149 ILE B CA 1
ATOM 2599 C C . ILE B 1 149 ? 7.172 -13.883 -24.234 1 96.81 149 ILE B C 1
ATOM 2601 O O . ILE B 1 149 ? 6.652 -12.773 -24.094 1 96.81 149 ILE B O 1
ATOM 2605 N N . SER B 1 150 ? 6.887 -14.734 -25.266 1 96.88 150 SER B N 1
ATOM 2606 C CA . SER B 1 150 ? 5.762 -14.406 -26.141 1 96.88 150 SER B CA 1
ATOM 2607 C C . SER B 1 150 ? 4.434 -14.539 -25.406 1 96.88 150 SER B C 1
ATOM 2609 O O . SER B 1 150 ? 4.32 -15.312 -24.453 1 96.88 150 SER B O 1
ATOM 2611 N N . ASP B 1 151 ? 3.484 -13.758 -25.844 1 97.31 151 ASP B N 1
ATOM 2612 C CA . ASP B 1 151 ? 2.16 -13.859 -25.234 1 97.31 151 ASP B CA 1
ATOM 2613 C C . ASP B 1 151 ? 1.603 -15.273 -25.359 1 97.31 151 ASP B C 1
ATOM 2615 O O . ASP B 1 151 ? 0.923 -15.758 -24.453 1 97.31 151 ASP B O 1
ATOM 2619 N N . GLU B 1 152 ? 1.837 -15.828 -26.453 1 97.69 152 GLU B N 1
ATOM 2620 C CA . GLU B 1 152 ? 1.354 -17.188 -26.688 1 97.69 152 GLU B CA 1
ATOM 2621 C C . GLU B 1 152 ? 1.952 -18.156 -25.672 1 97.69 152 GLU B C 1
ATOM 2623 O O . GLU B 1 152 ? 1.232 -18.969 -25.078 1 97.69 152 GLU B O 1
ATOM 2628 N N . ARG B 1 153 ? 3.203 -18.141 -25.5 1 98.12 153 ARG B N 1
ATOM 2629 C CA . ARG B 1 153 ? 3.869 -19.016 -24.547 1 98.12 153 ARG B CA 1
ATOM 2630 C C . ARG B 1 153 ? 3.428 -18.703 -23.109 1 98.12 153 ARG B C 1
ATOM 2632 O O . ARG B 1 153 ? 3.191 -19.609 -22.328 1 98.12 153 ARG B O 1
ATOM 2639 N N . ALA B 1 154 ? 3.33 -17.453 -22.797 1 98.44 154 ALA B N 1
ATOM 2640 C CA . ALA B 1 154 ? 2.859 -17.031 -21.484 1 98.44 154 ALA B CA 1
ATOM 2641 C C . ALA B 1 154 ? 1.481 -17.609 -21.172 1 98.44 154 ALA B C 1
ATOM 2643 O O . ALA B 1 154 ? 1.26 -18.172 -20.094 1 98.44 154 ALA B O 1
ATOM 2644 N N . ARG B 1 155 ? 0.637 -17.484 -22.156 1 98 155 ARG B N 1
ATOM 2645 C CA . ARG B 1 155 ? -0.721 -18 -22 1 98 155 ARG B CA 1
ATOM 2646 C C . ARG B 1 155 ? -0.713 -19.516 -21.766 1 98 155 ARG B C 1
ATOM 2648 O O . ARG B 1 155 ? -1.443 -20.016 -20.906 1 98 155 ARG B O 1
ATOM 2655 N N . LYS B 1 156 ? 0.031 -20.172 -22.516 1 98.31 156 LYS B N 1
ATOM 2656 C CA . LYS B 1 156 ? 0.124 -21.625 -22.391 1 98.31 156 LYS B CA 1
ATOM 2657 C C . LYS B 1 156 ? 0.636 -22.016 -21 1 98.31 156 LYS B C 1
ATOM 2659 O O . LYS B 1 156 ? 0.09 -22.922 -20.375 1 98.31 156 LYS B O 1
ATOM 2664 N N . MET B 1 157 ? 1.659 -21.422 -20.531 1 98.69 157 MET B N 1
ATOM 2665 C CA . MET B 1 157 ? 2.258 -21.719 -19.234 1 98.69 157 MET B CA 1
ATOM 2666 C C . MET B 1 157 ? 1.276 -21.438 -18.109 1 98.69 157 MET B C 1
ATOM 2668 O O . MET B 1 157 ? 1.136 -22.234 -17.188 1 98.69 157 MET B O 1
ATOM 2672 N N . LEU B 1 158 ? 0.601 -20.312 -18.172 1 98.75 158 LEU B N 1
ATOM 2673 C CA . LEU B 1 158 ? -0.335 -19.953 -17.125 1 98.75 158 LEU B CA 1
ATOM 2674 C C . LEU B 1 158 ? -1.562 -20.859 -17.141 1 98.75 158 LEU B C 1
ATOM 2676 O O . LEU B 1 158 ? -2.131 -21.156 -16.094 1 98.75 158 LEU B O 1
ATOM 2680 N N . ALA B 1 159 ? -1.978 -21.234 -18.359 1 98.56 159 ALA B N 1
ATOM 2681 C CA . ALA B 1 159 ? -3.061 -22.219 -18.453 1 98.56 159 ALA B CA 1
ATOM 2682 C C . ALA B 1 159 ? -2.668 -23.531 -17.781 1 98.56 159 ALA B C 1
ATOM 2684 O O . ALA B 1 159 ? -3.477 -24.141 -17.094 1 98.56 159 ALA B O 1
ATOM 2685 N N . GLU B 1 160 ? -1.486 -23.953 -18.047 1 98.62 160 GLU B N 1
ATOM 2686 C CA . GLU B 1 160 ? -0.972 -25.172 -17.406 1 98.62 160 GLU B CA 1
ATOM 2687 C C . GLU B 1 160 ? -0.931 -25.016 -15.891 1 98.62 160 GLU B C 1
ATOM 2689 O O . GLU B 1 160 ? -1.315 -25.922 -15.156 1 98.62 160 GLU B O 1
ATOM 2694 N N . LEU B 1 161 ? -0.441 -23.906 -15.414 1 98.81 161 LEU B N 1
ATOM 2695 C CA . LEU B 1 161 ? -0.368 -23.656 -13.977 1 98.81 161 LEU B CA 1
ATOM 2696 C C . LEU B 1 161 ? -1.762 -23.625 -13.359 1 98.81 161 LEU B C 1
ATOM 2698 O O . LEU B 1 161 ? -1.964 -24.109 -12.242 1 98.81 161 LEU B O 1
ATOM 2702 N N . ASP B 1 162 ? -2.686 -23.031 -14.102 1 98.75 162 ASP B N 1
ATOM 2703 C CA . ASP B 1 162 ? -4.074 -23.047 -13.648 1 98.75 162 ASP B CA 1
ATOM 2704 C C . ASP B 1 162 ? -4.574 -24.469 -13.438 1 98.75 162 ASP B C 1
ATOM 2706 O O . ASP B 1 162 ? -5.285 -24.75 -12.469 1 98.75 162 ASP B O 1
ATOM 2710 N N . GLU B 1 163 ? -4.266 -25.297 -14.336 1 98.44 163 GLU B N 1
ATOM 2711 C CA . GLU B 1 163 ? -4.668 -26.688 -14.219 1 98.44 163 GLU B CA 1
ATOM 2712 C C . GLU B 1 163 ? -4.027 -27.359 -13.008 1 98.44 163 GLU B C 1
ATOM 2714 O O . GLU B 1 163 ? -4.684 -28.125 -12.289 1 98.44 163 GLU B O 1
ATOM 2719 N N . LEU B 1 164 ? -2.752 -27.125 -12.82 1 98.31 164 LEU B N 1
ATOM 2720 C CA . LEU B 1 164 ? -2.049 -27.672 -11.656 1 98.31 164 LEU B CA 1
ATOM 2721 C C . LEU B 1 164 ? -2.691 -27.188 -10.359 1 98.31 164 LEU B C 1
ATOM 2723 O O . LEU B 1 164 ? -2.885 -27.984 -9.438 1 98.31 164 LEU B O 1
ATOM 2727 N N . VAL B 1 165 ? -3.006 -25.922 -10.273 1 98.5 165 VAL B N 1
ATOM 2728 C CA . VAL B 1 165 ? -3.627 -25.328 -9.086 1 98.5 165 VAL B CA 1
ATOM 2729 C C . VAL B 1 165 ? -4.988 -25.969 -8.844 1 98.5 165 VAL B C 1
ATOM 2731 O O . VAL B 1 165 ? -5.32 -26.328 -7.707 1 98.5 165 VAL B O 1
ATOM 2734 N N . ALA B 1 166 ? -5.781 -26.125 -9.938 1 97.5 166 ALA B N 1
ATOM 2735 C CA . ALA B 1 166 ? -7.098 -26.734 -9.82 1 97.5 166 ALA B CA 1
ATOM 2736 C C . ALA B 1 166 ? -6.984 -28.156 -9.266 1 97.5 166 ALA B C 1
ATOM 2738 O O . ALA B 1 166 ? -7.777 -28.562 -8.414 1 97.5 166 ALA B O 1
ATOM 2739 N N . LEU B 1 167 ? -6.098 -28.859 -9.766 1 96.69 167 LEU B N 1
ATOM 2740 C CA . LEU B 1 167 ? -5.887 -30.234 -9.312 1 96.69 167 LEU B CA 1
ATOM 2741 C C . LEU B 1 167 ? -5.488 -30.266 -7.84 1 96.69 167 LEU B C 1
ATOM 2743 O O . LEU B 1 167 ? -5.984 -31.094 -7.078 1 96.69 167 LEU B O 1
ATOM 2747 N N . ALA B 1 168 ? -4.578 -29.422 -7.465 1 96.38 168 ALA B N 1
ATOM 2748 C CA . ALA B 1 168 ? -4.121 -29.359 -6.078 1 96.38 168 ALA B CA 1
ATOM 2749 C C . ALA B 1 168 ? -5.27 -29.031 -5.133 1 96.38 168 ALA B C 1
ATOM 2751 O O . ALA B 1 168 ? -5.34 -29.562 -4.02 1 96.38 168 ALA B O 1
ATOM 2752 N N . LEU B 1 169 ? -6.137 -28.078 -5.559 1 95.62 169 LEU B N 1
ATOM 2753 C CA . LEU B 1 169 ? -7.273 -27.672 -4.738 1 95.62 169 LEU B CA 1
ATOM 2754 C C . LEU B 1 169 ? -8.266 -28.812 -4.574 1 95.62 169 LEU B C 1
ATOM 2756 O O . LEU B 1 169 ? -8.938 -28.922 -3.543 1 95.62 169 LEU B O 1
ATOM 2760 N N . SER B 1 170 ? -8.43 -29.625 -5.609 1 93 170 SER B N 1
ATOM 2761 C CA . SER B 1 170 ? -9.359 -30.734 -5.574 1 93 170 SER B CA 1
ATOM 2762 C C . SER B 1 170 ? -8.867 -31.844 -4.645 1 93 170 SER B C 1
ATOM 2764 O O . SER B 1 170 ? -9.664 -32.656 -4.145 1 93 170 SER B O 1
ATOM 2766 N N . GLN B 1 171 ? -7.574 -31.875 -4.375 1 87.44 171 GLN B N 1
ATOM 2767 C CA . GLN B 1 171 ? -6.992 -32.906 -3.529 1 87.44 171 GLN B CA 1
ATOM 2768 C C . GLN B 1 171 ? -7.012 -32.5 -2.061 1 87.44 171 GLN B C 1
ATOM 2770 O O . GLN B 1 171 ? -6.828 -33.344 -1.174 1 87.44 171 GLN B O 1
ATOM 2775 N N . THR B 1 172 ? -7.047 -31.25 -1.762 1 70.81 172 THR B N 1
ATOM 2776 C CA . THR B 1 172 ? -7.082 -30.766 -0.387 1 70.81 172 THR B CA 1
ATOM 2777 C C . THR B 1 172 ? -8.516 -30.719 0.131 1 70.81 172 THR B C 1
ATOM 2779 O O . THR B 1 172 ? -8.742 -30.656 1.342 1 70.81 172 THR B O 1
ATOM 2782 N N . THR B 1 173 ? -9.633 -30.734 -0.707 1 54.44 173 THR B N 1
ATOM 2783 C CA . THR B 1 173 ? -11.008 -30.828 -0.232 1 54.44 173 THR B CA 1
ATOM 2784 C C . THR B 1 173 ? -11.375 -32.281 0.042 1 54.44 173 THR B C 1
ATOM 2786 O O . THR B 1 173 ? -10.984 -33.188 -0.708 1 54.44 173 THR B O 1
#

Radius of gyration: 21.0 Å; Cα contacts (8 Å, |Δi|>4): 554; chains: 2; bounding box: 50×63×48 Å

Organism: Alkalihalophilus pseudofirmus (strain ATCC BAA-2126 / JCM 17055 / OF4) (NCBI:txid398511)

Secondary structure (DSSP, 8-state):
---S-HHHHHHSHHHHHHHHHH-HHHHHHHHHHHHHHHHHHT--HHHHHHHHHHTTTT----EETTEE-HHHHHHH--HHHHHHHHHHHHHHHTT--HHHHHHHHHHHHTS--TTSPSEEE---HHHHHHHHHHHHT--GGGGGGG----HHHHHHHHHHHHHHHHHHHHHH-/---S-HHHHHHSHHHHHHHHHH-HHHHHHHHHHHHHHHHHHT--HHHHHHHHHHTTTT----EETTEE-HHHHHHH--HHHHHHHHHHHHHHHTT--HHHHHHHHHHHHTS--TTSPSEEE---HHHHHHHHHHHHT--GGGGGGG----HHHHHHHHHHHHHHHHHHHHHH-

InterPro domains:
  IPR003607 HD/PDEase domain [SM00471] (19-148)
  IPR003607 HD/PDEase domain [cd00077] (26-153)
  IPR006674 HD domain [PF01966] (25-136)
  IPR006674 HD domain [PS51831] (23-139)
  IPR006675 HDIG domain [TIGR00277] (23-91)
  IPR051094 Diverse Catalytic Activities Enzymes [PTHR35795] (11-169)

Solvent-accessible surface area (backbone atoms only — not comparable to full-atom values): 17458 Å² total; per-residue (Å²): 134,86,61,63,55,54,52,58,48,56,68,32,68,67,42,49,55,26,28,48,70,41,8,49,40,39,23,52,50,11,16,53,42,10,38,59,39,16,66,75,62,71,39,64,37,62,53,26,21,52,24,22,43,40,31,48,40,25,46,73,87,47,66,51,96,87,34,80,31,64,67,60,36,69,67,52,54,53,28,32,44,38,6,15,40,51,47,27,51,52,33,50,73,63,54,31,55,62,58,58,28,44,53,26,19,51,22,17,39,56,41,55,64,87,79,55,64,58,67,47,70,52,64,50,63,54,29,42,36,28,25,50,14,49,58,72,57,59,42,79,94,52,53,34,39,70,44,80,65,53,69,68,56,50,50,53,52,34,47,51,49,42,50,53,40,52,53,53,54,62,69,73,102,136,88,61,64,53,55,54,60,48,56,68,33,69,68,41,49,56,25,27,48,71,41,8,49,40,38,23,52,51,12,17,54,42,9,40,58,40,15,65,74,62,71,40,63,38,63,54,27,21,52,23,23,41,39,31,49,39,25,48,72,87,48,65,51,94,87,34,80,33,66,68,60,37,68,67,52,54,53,30,30,43,38,7,15,39,51,47,26,53,52,35,48,75,62,53,30,54,62,59,58,26,44,52,26,17,50,20,17,38,56,40,56,64,87,79,54,63,58,68,47,70,52,66,50,64,54,28,43,36,27,26,50,14,50,58,74,56,58,40,80,95,54,53,35,39,70,44,79,65,55,68,68,57,51,50,52,53,35,48,52,49,43,50,52,38,52,54,54,53,62,68,75,102

Sequence (346 aa):
MRHVTLIQLFNHPITQKFVKRSGMAHAIACAFHAYKLSKKYNVNPDLATKAAFLHDIGHYTWYRNGKWDYDLYKQNDIHAIKGAERAHKLLIRLGEHPKSAKEIALAILLHTDSYLPQGELHLNPLQQVVALADEADEEPSGEHHYRTISDERARKMLAELDELVALALSQTTMRHVTLIQLFNHPITQKFVKRSGMAHAIACAFHAYKLSKKYNVNPDLATKAAFLHDIGHYTWYRNGKWDYDLYKQNDIHAIKGAERAHKLLIRLGEHPKSAKEIALAILLHTDSYLPQGELHLNPLQQVVALADEADEEPSGEHHYRTISDERARKMLAELDELVALALSQTT

Nearest PDB structures (foldseek):
  5ihy-assembly1_A  TM=5.112E-01  e=3.147E-02  Bacillus subtilis
  4nqf-assembly1_A  TM=2.185E-01  e=2.931E+00  Agrobacterium fabrum str. C58
  9b4f-assembly1_B  TM=1.724E-01  e=8.887E+00  Homo sapiens
  5ihy-assembly1_A  TM=5.111E-01  e=3.420E-02  Bacillus subtilis
  5ihy-assembly1_B  TM=5.063E-01  e=8.895E-02  Bacillus subtilis